Protein AF-A0A4Y9UHS7-F1 (afdb_monomer)

Mean predicted aligned error: 9.91 Å

pLDDT: mean 78.03, std 20.26, range [24.05, 96.25]

Secondary structure (DSSP, 8-state):
----------------EEE-SSS--B---EES-SB--HHHHHHTTT----SS----SSTTS---HHHHHHHT---B-HHHHHHHHHHHTTT--TT---B---EEEEEE--EETTEEHHHHHHHHHHHTT-TT--GGGEEEEPSS--S-HHHHHHHHHHHHHHTTEEE-S-EESSHHHHTT--SSS-EEPP--S----

Structure (mmCIF, N/CA/C/O backbone):
data_AF-A0A4Y9UHS7-F1
#
_entry.id   AF-A0A4Y9UHS7-F1
#
loop_
_atom_site.group_PDB
_atom_site.id
_atom_site.type_symbol
_atom_site.label_atom_id
_atom_site.label_alt_id
_atom_site.label_comp_id
_atom_site.label_asym_id
_atom_site.label_entity_id
_atom_site.label_seq_id
_atom_site.pdbx_PDB_ins_code
_atom_site.Cartn_x
_atom_site.Cartn_y
_atom_site.Cartn_z
_atom_site.occupancy
_atom_site.B_iso_or_equiv
_atom_site.auth_seq_id
_atom_site.auth_comp_id
_atom_site.auth_asym_id
_atom_site.auth_atom_id
_atom_site.pdbx_PDB_model_num
ATOM 1 N N . MET A 1 1 ? -36.816 -7.939 32.664 1.00 41.47 1 MET A N 1
ATOM 2 C CA . MET A 1 1 ? -37.184 -8.342 31.284 1.00 41.47 1 MET A CA 1
ATOM 3 C C . MET A 1 1 ? -37.402 -7.108 30.414 1.00 41.47 1 MET A C 1
ATOM 5 O O . MET A 1 1 ? -38.194 -6.270 30.821 1.00 41.47 1 MET A O 1
ATOM 9 N N . LYS A 1 2 ? -36.761 -7.022 29.239 1.00 29.55 2 LYS A N 1
ATOM 10 C CA . LYS A 1 2 ? -37.321 -6.544 27.947 1.00 29.55 2 LYS A CA 1
ATOM 11 C C . LYS A 1 2 ? -36.186 -6.458 26.920 1.00 29.55 2 LYS A C 1
ATOM 13 O O . LYS A 1 2 ? -35.157 -5.850 27.186 1.00 29.55 2 LYS A O 1
ATOM 18 N N . SER A 1 3 ? -36.361 -7.101 25.772 1.00 45.16 3 SER A N 1
ATOM 19 C CA . SER A 1 3 ? -35.390 -7.105 24.676 1.00 45.16 3 SER A CA 1
ATOM 20 C C . SER A 1 3 ? -35.542 -5.868 23.787 1.00 45.16 3 SER A C 1
ATOM 22 O O . SER A 1 3 ? -36.634 -5.316 23.657 1.00 45.16 3 SER A O 1
ATOM 24 N N . ARG A 1 4 ? -34.461 -5.479 23.102 1.00 28.34 4 ARG A N 1
ATOM 25 C CA . ARG A 1 4 ? -34.534 -4.740 21.834 1.00 28.34 4 ARG A CA 1
ATOM 26 C C . ARG A 1 4 ? -33.564 -5.389 20.847 1.00 28.34 4 ARG A C 1
ATOM 28 O O . ARG A 1 4 ? -32.383 -5.525 21.149 1.00 28.34 4 ARG A O 1
ATOM 35 N N . ARG A 1 5 ? -34.083 -5.842 19.703 1.00 34.47 5 ARG A N 1
ATOM 36 C CA . ARG A 1 5 ? -33.289 -6.292 18.547 1.00 34.47 5 ARG A CA 1
ATOM 37 C C . ARG A 1 5 ? -33.119 -5.109 17.592 1.00 34.47 5 ARG A C 1
ATOM 39 O O . ARG A 1 5 ? -34.037 -4.301 17.497 1.00 34.47 5 ARG A O 1
ATOM 46 N N . CYS A 1 6 ? -32.033 -5.085 16.822 1.00 24.88 6 CYS A N 1
ATOM 47 C CA . CYS A 1 6 ? -31.940 -4.298 15.589 1.00 24.88 6 CYS A CA 1
ATOM 48 C C . CYS A 1 6 ? -31.486 -5.205 14.438 1.00 24.88 6 CYS A C 1
ATOM 50 O O . CYS A 1 6 ? -30.588 -6.033 14.602 1.00 24.88 6 CYS A O 1
ATOM 52 N N . SER A 1 7 ? -32.140 -5.087 13.286 1.00 25.22 7 SER A N 1
ATOM 53 C CA . SER A 1 7 ? -31.902 -5.828 12.035 1.00 25.22 7 SER A CA 1
ATOM 54 C C . SER A 1 7 ? -32.609 -5.062 10.892 1.00 25.22 7 SER A C 1
ATOM 56 O O . SER A 1 7 ? -33.449 -4.219 11.193 1.00 25.22 7 SER A O 1
ATOM 58 N N . PRO A 1 8 ? -32.310 -5.317 9.607 1.00 42.69 8 PRO A N 1
ATOM 59 C CA . PRO A 1 8 ? -30.991 -5.054 9.044 1.00 42.69 8 PRO A CA 1
ATOM 60 C C . PRO A 1 8 ? -31.059 -4.234 7.737 1.00 42.69 8 PRO A C 1
ATOM 62 O O . PRO A 1 8 ? -31.773 -4.583 6.805 1.00 42.69 8 PRO A O 1
ATOM 65 N N . THR A 1 9 ? -30.201 -3.224 7.619 1.00 24.05 9 THR A N 1
ATOM 66 C CA . THR A 1 9 ? -29.814 -2.585 6.347 1.00 24.05 9 THR A CA 1
ATOM 67 C C . THR A 1 9 ? -28.288 -2.549 6.345 1.00 24.05 9 THR A C 1
ATOM 69 O O . THR A 1 9 ? -27.710 -1.928 7.238 1.00 24.05 9 THR A O 1
ATOM 72 N N . ARG A 1 10 ? -27.629 -3.327 5.475 1.00 34.16 10 ARG A N 1
ATOM 73 C CA . ARG A 1 10 ? -26.211 -3.703 5.641 1.00 34.16 10 ARG A CA 1
ATOM 74 C C . ARG A 1 10 ? -25.410 -3.637 4.341 1.00 34.16 10 ARG A C 1
ATOM 76 O O . ARG A 1 10 ? -25.858 -4.143 3.317 1.00 34.16 10 ARG A O 1
ATOM 83 N N . SER A 1 11 ? -24.206 -3.092 4.458 1.00 42.75 11 SER A N 1
ATOM 84 C CA . SER A 1 11 ? -23.204 -2.840 3.417 1.00 42.75 11 SER A CA 1
ATOM 85 C C . SER A 1 11 ? -21.796 -2.809 4.062 1.00 42.75 11 SER A C 1
ATOM 87 O O . SER A 1 11 ? -21.695 -2.950 5.281 1.00 42.75 11 SER A O 1
ATOM 89 N N . ASP A 1 12 ? -20.749 -2.565 3.259 1.00 45.56 12 ASP A N 1
ATOM 90 C CA . ASP A 1 12 ? -19.496 -1.865 3.646 1.00 45.56 12 ASP A CA 1
ATOM 91 C C . ASP A 1 12 ? -18.356 -2.584 4.415 1.00 45.56 12 ASP A C 1
ATOM 93 O O . ASP A 1 12 ? -18.486 -3.724 4.853 1.00 45.56 12 ASP A O 1
ATOM 97 N N . GLY A 1 13 ? -17.224 -1.855 4.564 1.00 31.47 13 GLY A N 1
ATOM 98 C CA . GLY A 1 13 ? -16.257 -1.845 5.690 1.00 31.47 13 GLY A CA 1
ATOM 99 C C . GLY A 1 13 ? -14.748 -1.972 5.350 1.00 31.47 13 GLY A C 1
ATOM 100 O O . GLY A 1 13 ? -14.345 -2.945 4.733 1.00 31.47 13 GLY A O 1
ATOM 101 N N . TRP A 1 14 ? -13.884 -1.045 5.811 1.00 33.03 14 TRP A N 1
ATOM 102 C CA . TRP A 1 14 ? -12.417 -0.959 5.535 1.00 33.03 14 TRP A CA 1
ATOM 103 C C . TRP A 1 14 ? -11.574 -1.764 6.595 1.00 33.03 14 TRP A C 1
ATOM 105 O O . TRP A 1 14 ? -12.135 -2.075 7.628 1.00 33.03 14 TRP A O 1
ATOM 115 N N . LEU A 1 15 ? -10.281 -2.153 6.460 1.00 32.75 15 LEU A N 1
ATOM 116 C CA . LEU A 1 15 ? -9.548 -2.870 7.569 1.00 32.75 15 LEU A CA 1
ATOM 117 C C . LEU A 1 15 ? -9.518 -1.985 8.828 1.00 32.75 15 LEU A C 1
ATOM 119 O O . LEU A 1 15 ? -9.385 -0.797 8.623 1.00 32.75 15 LEU A O 1
ATOM 123 N N . PHE A 1 16 ? -9.541 -2.467 10.092 1.00 37.06 16 PHE A N 1
ATOM 124 C CA . PHE A 1 16 ? -9.145 -1.629 11.263 1.00 37.06 16 PHE A CA 1
ATOM 125 C C . PHE A 1 16 ? -8.585 -2.332 12.529 1.00 37.06 16 PHE A C 1
ATOM 127 O O . PHE A 1 16 ? -9.336 -2.578 13.459 1.00 37.06 16 PHE A O 1
ATOM 134 N N . ALA A 1 17 ? -7.271 -2.520 12.703 1.00 34.09 17 ALA A N 1
ATOM 135 C CA . ALA A 1 17 ? -6.617 -3.366 13.737 1.00 34.09 17 ALA A CA 1
ATOM 136 C C . ALA A 1 17 ? -6.341 -2.7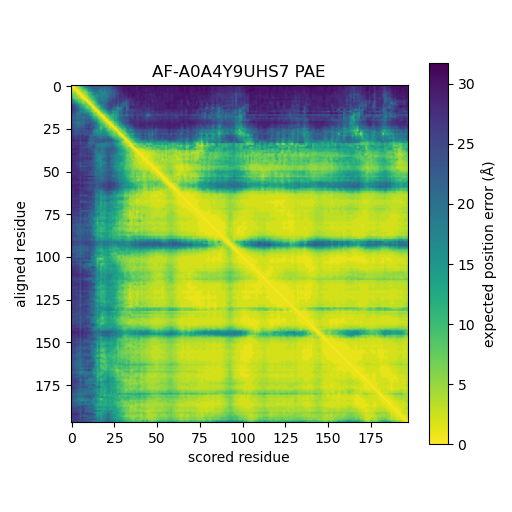84 15.178 1.00 34.09 17 ALA A C 1
ATOM 138 O O . ALA A 1 17 ? -5.360 -2.073 15.371 1.00 34.09 17 ALA A O 1
ATOM 139 N N . ARG A 1 18 ? -7.139 -3.100 16.226 1.00 41.66 18 ARG A N 1
ATOM 140 C CA . ARG A 1 18 ? -7.179 -2.450 17.582 1.00 41.66 18 ARG A CA 1
ATOM 141 C C . ARG A 1 18 ? -6.504 -3.200 18.755 1.00 41.66 18 ARG A C 1
ATOM 143 O O . ARG A 1 18 ? -6.998 -4.261 19.134 1.00 41.66 18 ARG A O 1
ATOM 150 N N . ARG A 1 19 ? -5.478 -2.654 19.433 1.00 36.38 19 ARG A N 1
ATOM 151 C CA . ARG A 1 19 ? -4.777 -3.368 20.537 1.00 36.38 19 ARG A CA 1
ATOM 152 C C . ARG A 1 19 ? -5.685 -3.638 21.758 1.00 36.38 19 ARG A C 1
ATOM 154 O O . ARG A 1 19 ? -6.305 -2.715 22.291 1.00 36.38 19 ARG A O 1
ATOM 161 N N . ARG A 1 20 ? -5.728 -4.888 22.245 1.00 36.56 20 ARG A N 1
ATOM 162 C CA . ARG A 1 20 ? -6.497 -5.322 23.435 1.00 36.56 20 ARG A CA 1
ATOM 163 C C . ARG A 1 20 ? -5.984 -4.723 24.759 1.00 36.56 20 ARG A C 1
ATOM 165 O O . ARG A 1 20 ? -5.239 -5.362 25.493 1.00 36.56 20 ARG A O 1
ATOM 172 N N . CYS A 1 21 ? -6.517 -3.562 25.130 1.00 33.31 21 CYS A N 1
ATOM 173 C CA . CYS A 1 21 ? -6.602 -3.092 26.519 1.00 33.31 21 CYS A CA 1
ATOM 174 C C . CYS A 1 21 ? -8.042 -2.660 26.851 1.00 33.31 21 CYS A C 1
ATOM 176 O O . CYS A 1 21 ? -8.819 -2.301 25.960 1.00 33.31 21 CYS A O 1
ATOM 178 N N . ARG A 1 22 ? -8.417 -2.664 28.141 1.00 35.12 22 ARG A N 1
ATOM 179 C CA . ARG A 1 22 ? -9.685 -2.061 28.594 1.00 35.12 22 ARG A CA 1
ATOM 180 C C . ARG A 1 22 ? -9.660 -0.562 28.256 1.00 35.12 22 ARG A C 1
ATOM 182 O O . ARG A 1 22 ? -8.862 0.161 28.836 1.00 35.12 22 ARG A O 1
ATOM 189 N N . GLY A 1 23 ? -10.530 -0.102 27.348 1.00 36.09 23 GLY A N 1
ATOM 190 C CA . GLY A 1 23 ? -10.687 1.335 27.052 1.00 36.09 23 GLY A CA 1
ATOM 191 C C . GLY A 1 23 ? -10.347 1.824 25.633 1.00 36.09 23 GLY A C 1
ATOM 192 O O . GLY A 1 23 ? -9.780 2.898 25.508 1.00 36.09 23 GLY A O 1
ATOM 193 N N . ARG A 1 24 ? -10.742 1.085 24.581 1.00 43.78 24 ARG A N 1
ATOM 194 C CA . ARG A 1 24 ? -11.000 1.567 23.194 1.00 43.78 24 ARG A CA 1
ATOM 195 C C . ARG A 1 24 ? -9.961 2.510 22.528 1.00 43.78 24 ARG A C 1
ATOM 197 O O . ARG A 1 24 ? -9.975 3.713 22.763 1.00 43.78 24 ARG A O 1
ATOM 204 N N . ARG A 1 25 ? -9.266 2.027 21.489 1.00 38.53 25 ARG A N 1
ATOM 205 C CA . ARG A 1 25 ? -8.821 2.855 20.337 1.00 38.53 25 ARG A CA 1
ATOM 206 C C . ARG A 1 25 ? -9.089 2.132 19.017 1.00 38.53 25 ARG A C 1
ATOM 208 O O . ARG A 1 25 ? -9.242 0.915 19.028 1.00 38.53 25 ARG A O 1
ATOM 215 N N . SER A 1 26 ? -9.224 2.885 17.925 1.00 38.94 26 SER A N 1
ATOM 216 C CA . SER A 1 26 ? -9.436 2.383 16.554 1.00 38.94 26 SER A CA 1
ATOM 217 C C . SER A 1 26 ? -8.107 2.351 15.770 1.00 38.94 26 SER A C 1
ATOM 219 O O . SER A 1 26 ? -7.051 2.475 16.384 1.00 38.94 26 SER A O 1
ATOM 221 N N . SER A 1 27 ? -8.146 2.064 14.458 1.00 38.56 27 SER A N 1
ATOM 222 C CA . SER A 1 27 ? -7.021 1.459 13.708 1.00 38.56 27 SER A CA 1
ATOM 223 C C . SER A 1 27 ? -7.142 1.154 12.168 1.00 38.56 27 SER A C 1
ATOM 225 O O . SER A 1 27 ? -6.694 0.105 11.729 1.00 38.56 27 SER A O 1
ATOM 227 N N . TRP A 1 28 ? -7.768 1.978 11.316 1.00 40.69 28 TRP A N 1
ATOM 228 C CA . TRP A 1 28 ? -8.394 1.597 10.024 1.00 40.69 28 TRP A CA 1
ATOM 229 C C . TRP A 1 28 ? -7.275 1.463 8.908 1.00 40.69 28 TRP A C 1
ATOM 231 O O . TRP A 1 28 ? -6.742 2.465 8.445 1.00 40.69 28 TRP A O 1
ATOM 241 N N . THR A 1 29 ? -6.866 0.217 8.547 1.00 39.09 29 THR A N 1
ATOM 242 C CA . THR A 1 29 ? -5.681 -0.243 7.743 1.00 39.09 29 THR A CA 1
ATOM 243 C C . THR A 1 29 ? -5.954 -0.406 6.228 1.00 39.09 29 THR A C 1
ATOM 245 O O . THR A 1 29 ? -7.106 -0.349 5.820 1.00 39.09 29 THR A O 1
ATOM 248 N N . SER A 1 30 ? -4.935 -0.599 5.368 1.00 35.91 30 SER A N 1
ATOM 249 C CA . SER A 1 30 ? -5.102 -0.588 3.901 1.00 35.91 30 SER A CA 1
ATOM 250 C C . SER A 1 30 ? -4.182 -1.535 3.105 1.00 35.91 30 SER A C 1
ATOM 252 O O . SER A 1 30 ? -2.993 -1.682 3.407 1.00 35.91 30 SER A O 1
ATOM 254 N N . THR A 1 31 ? -4.715 -2.109 2.015 1.00 39.03 31 THR A N 1
ATOM 255 C CA . THR A 1 31 ? -3.974 -2.951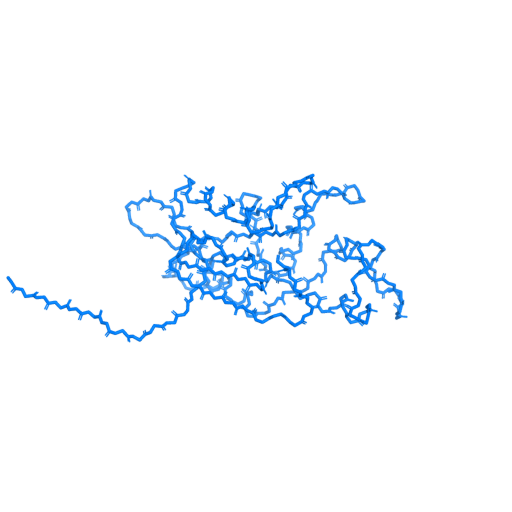 1.059 1.00 39.03 31 THR A CA 1
ATOM 256 C C . THR A 1 31 ? -3.884 -2.273 -0.314 1.00 39.03 31 THR A C 1
ATOM 258 O O . THR A 1 31 ? -4.897 -1.902 -0.898 1.00 39.03 31 THR A O 1
ATOM 261 N N . LYS A 1 32 ? -2.653 -2.097 -0.821 1.00 49.44 32 LYS A N 1
ATOM 262 C CA . LYS A 1 32 ? -2.289 -1.654 -2.194 1.00 49.44 32 LYS A CA 1
ATOM 263 C C . LYS A 1 32 ? -2.964 -0.382 -2.790 1.00 49.44 32 LYS A C 1
ATOM 265 O O . LYS A 1 32 ? -2.810 -0.124 -3.977 1.00 49.44 32 LYS A O 1
ATOM 270 N N . LEU A 1 33 ? -3.602 0.480 -1.990 1.00 52.16 33 LEU A N 1
ATOM 271 C CA . LEU A 1 33 ? -4.402 1.633 -2.471 1.00 52.16 33 LEU A CA 1
ATOM 272 C C . LEU A 1 33 ? -3.824 3.038 -2.228 1.00 52.16 33 LEU A C 1
ATOM 274 O O . LEU A 1 33 ? -4.532 4.043 -2.298 1.00 52.16 33 LEU A O 1
ATOM 278 N N . HIS A 1 34 ? -2.530 3.121 -1.940 1.00 52.34 34 HIS A N 1
ATOM 279 C CA . HIS A 1 34 ? -1.894 4.370 -1.511 1.00 52.34 34 HIS A CA 1
ATOM 280 C C . HIS A 1 34 ? -1.512 5.290 -2.667 1.00 52.34 34 HIS A C 1
ATOM 282 O O . HIS A 1 34 ? -1.574 6.510 -2.514 1.00 52.34 34 HIS A O 1
ATOM 288 N N . PHE A 1 35 ? -1.142 4.707 -3.811 1.00 51.03 35 PHE A N 1
ATOM 289 C CA . PHE A 1 35 ? -0.472 5.403 -4.907 1.00 51.03 35 PHE A CA 1
ATOM 290 C C . PHE A 1 35 ? -1.154 5.160 -6.250 1.00 51.03 35 PHE A C 1
ATOM 292 O O . PHE A 1 35 ? -1.549 4.038 -6.568 1.00 51.03 35 PHE A O 1
ATOM 299 N N . ARG A 1 36 ? -1.234 6.208 -7.069 1.00 55.94 36 ARG A N 1
ATOM 300 C CA . ARG A 1 36 ? -1.718 6.136 -8.446 1.00 55.94 36 ARG A CA 1
ATOM 301 C C . ARG A 1 36 ? -0.625 5.532 -9.334 1.00 55.94 36 ARG A C 1
ATOM 303 O O . ARG A 1 36 ? 0.401 6.162 -9.568 1.00 55.94 36 ARG A O 1
ATOM 310 N N . THR A 1 37 ? -0.865 4.338 -9.872 1.00 61.94 37 THR A N 1
ATOM 311 C CA . THR A 1 37 ? -0.005 3.694 -10.888 1.00 61.94 37 THR A CA 1
ATOM 312 C C . THR A 1 37 ? -0.146 4.309 -12.282 1.00 61.94 37 THR A C 1
ATOM 314 O O . THR A 1 37 ? 0.734 4.125 -13.114 1.00 61.94 37 THR A O 1
ATOM 317 N N . GLY A 1 38 ? -1.227 5.062 -12.520 1.00 62.75 38 GLY A N 1
ATOM 318 C CA . GLY A 1 38 ? -1.570 5.682 -13.804 1.00 62.75 38 GLY A CA 1
ATOM 319 C C . GLY A 1 38 ? -0.411 6.325 -14.581 1.00 62.75 38 GLY A C 1
ATOM 320 O O . GLY A 1 38 ? -0.306 6.021 -15.758 1.00 62.75 38 GLY A O 1
ATOM 321 N N . PRO A 1 39 ? 0.479 7.151 -13.987 1.00 72.31 39 PRO A N 1
ATOM 322 C CA . PRO A 1 39 ? 1.578 7.777 -14.733 1.00 72.31 39 PRO A CA 1
ATOM 323 C C . PRO A 1 39 ? 2.497 6.788 -15.465 1.00 72.31 39 PRO A C 1
ATOM 325 O O . PRO A 1 39 ? 2.903 7.077 -16.583 1.00 72.31 39 PRO A O 1
ATOM 328 N N . ALA A 1 40 ? 2.774 5.618 -14.877 1.00 68.38 40 ALA A N 1
ATOM 329 C CA . ALA A 1 40 ? 3.533 4.559 -15.542 1.00 68.38 40 ALA A CA 1
ATOM 330 C C . ALA A 1 40 ? 2.694 3.876 -16.636 1.00 68.38 40 ALA A C 1
ATOM 332 O O . ALA A 1 40 ? 3.119 3.799 -17.782 1.00 68.38 40 ALA A O 1
ATOM 333 N N . PHE A 1 41 ? 1.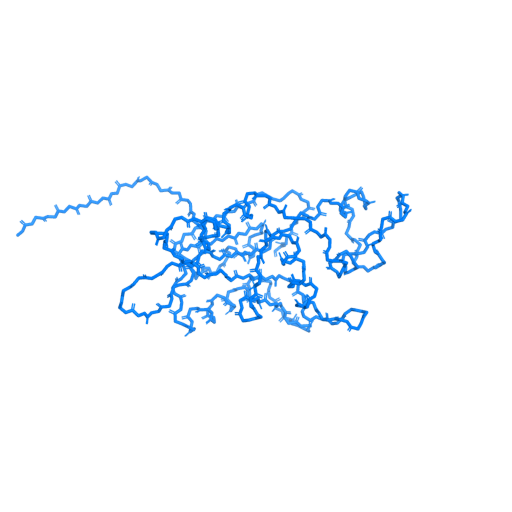452 3.485 -16.323 1.00 67.94 41 PHE A N 1
ATOM 334 C CA . PHE A 1 41 ? 0.557 2.861 -17.308 1.00 67.94 41 PHE A CA 1
ATOM 335 C C . PHE A 1 41 ? 0.239 3.762 -18.516 1.00 67.94 41 PHE A C 1
ATOM 337 O O . PHE A 1 41 ? 0.030 3.240 -19.601 1.00 67.94 41 PHE A O 1
ATOM 344 N N . PHE A 1 42 ? 0.215 5.091 -18.369 1.00 76.31 42 PHE A N 1
ATOM 345 C CA . PHE A 1 42 ? 0.045 6.012 -19.501 1.00 76.31 42 PHE A CA 1
ATOM 346 C C . PHE A 1 42 ? 1.330 6.211 -20.323 1.00 76.31 42 PHE A C 1
ATOM 348 O O . PHE A 1 42 ? 1.231 6.548 -21.498 1.00 76.31 42 PHE A O 1
ATOM 355 N N . GLN A 1 43 ? 2.514 6.011 -19.734 1.00 76.94 43 GLN A N 1
ATOM 356 C CA . GLN A 1 43 ? 3.794 6.026 -20.457 1.00 76.94 43 GLN A CA 1
ATOM 357 C C . GLN A 1 43 ? 3.982 4.736 -21.278 1.00 76.94 43 GLN A C 1
ATOM 359 O O . GLN A 1 43 ? 4.470 4.798 -22.402 1.00 76.94 43 GLN A O 1
ATOM 364 N N . ASP A 1 44 ? 3.548 3.594 -20.734 1.00 77.25 44 ASP A N 1
ATOM 365 C CA . ASP A 1 44 ? 3.727 2.251 -21.312 1.00 77.25 44 ASP A CA 1
ATOM 366 C C . ASP A 1 44 ? 2.55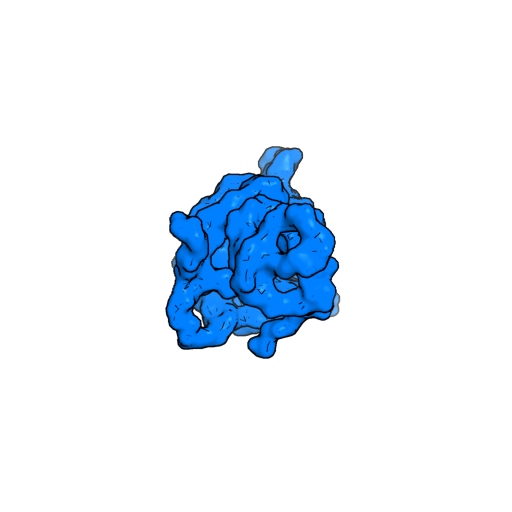4 1.775 -22.202 1.00 77.25 44 ASP A C 1
ATOM 368 O O . ASP A 1 44 ? 2.477 0.591 -22.526 1.00 77.25 44 ASP A O 1
ATOM 372 N N . ASP A 1 45 ? 1.602 2.652 -22.547 1.00 80.25 45 ASP A N 1
ATOM 373 C CA . ASP A 1 45 ? 0.325 2.319 -23.218 1.00 80.25 45 ASP A CA 1
ATOM 374 C C . ASP A 1 45 ? -0.365 1.066 -22.627 1.00 80.25 45 ASP A C 1
ATOM 376 O O . ASP A 1 45 ? -0.712 0.095 -23.299 1.00 80.25 45 ASP A O 1
ATOM 380 N N . TYR A 1 46 ? -0.517 1.086 -21.301 1.00 80.38 46 TYR A N 1
ATOM 381 C CA . TYR A 1 46 ? -1.080 0.036 -20.446 1.00 80.38 46 TYR A CA 1
ATOM 382 C C . TYR A 1 46 ? -0.319 -1.302 -20.417 1.00 80.38 46 TYR A C 1
ATOM 384 O O . TYR A 1 46 ? -0.774 -2.235 -19.746 1.00 80.38 46 TYR A O 1
ATOM 392 N N . ALA A 1 47 ? 0.849 -1.414 -21.055 1.00 80.06 47 ALA A N 1
ATOM 393 C CA . ALA A 1 47 ? 1.719 -2.573 -20.884 1.00 80.06 47 ALA A CA 1
ATOM 394 C C . ALA A 1 47 ? 2.231 -2.693 -19.432 1.00 80.06 47 ALA A C 1
ATOM 396 O O . ALA A 1 47 ? 2.244 -1.734 -18.659 1.00 80.06 47 ALA A O 1
ATOM 397 N N . TYR A 1 48 ? 2.668 -3.898 -19.049 1.00 81.69 48 TYR A N 1
ATOM 398 C CA . TYR A 1 48 ? 3.327 -4.140 -17.763 1.00 81.69 48 TYR A CA 1
ATOM 399 C C . TYR A 1 48 ? 4.794 -4.516 -17.980 1.00 81.69 48 TYR A C 1
ATOM 401 O O . TYR A 1 48 ? 5.127 -5.673 -18.249 1.00 81.69 48 TYR A O 1
ATOM 409 N N . ILE A 1 49 ? 5.675 -3.525 -17.858 1.00 84.19 49 ILE A N 1
ATOM 410 C CA . ILE A 1 49 ? 7.119 -3.684 -18.035 1.00 84.19 49 ILE A CA 1
ATOM 411 C C . ILE A 1 49 ? 7.751 -3.922 -16.660 1.00 84.19 49 ILE A C 1
ATOM 413 O O . ILE A 1 49 ? 7.795 -3.030 -15.823 1.00 84.19 49 ILE A O 1
ATOM 417 N N . LEU A 1 50 ? 8.243 -5.135 -16.392 1.00 80.56 50 LEU A N 1
ATOM 418 C CA . LEU A 1 50 ? 8.755 -5.496 -15.058 1.00 80.56 50 LEU A CA 1
ATOM 419 C C . LEU A 1 50 ? 10.052 -4.752 -14.679 1.00 80.56 50 LEU A C 1
ATOM 421 O O . LEU A 1 50 ? 10.272 -4.433 -13.510 1.00 80.56 50 LEU A O 1
ATOM 425 N N . SER A 1 51 ? 10.931 -4.512 -15.652 1.00 80.75 51 SER A N 1
ATOM 426 C CA . SER A 1 51 ? 12.299 -4.037 -15.427 1.00 80.75 51 SER A CA 1
ATOM 427 C C . SER A 1 51 ? 12.729 -3.019 -16.474 1.00 80.75 51 SER A C 1
ATOM 429 O O . S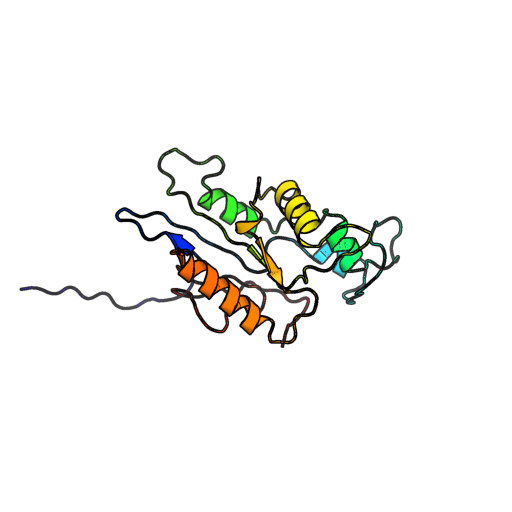ER A 1 51 ? 12.576 -3.257 -17.668 1.00 80.75 51 SER A O 1
ATOM 431 N N . GLY A 1 52 ? 13.329 -1.931 -16.005 1.00 82.81 52 GLY A N 1
ATOM 432 C CA . GLY A 1 52 ? 13.803 -0.801 -16.794 1.00 82.81 52 GLY A CA 1
ATOM 433 C C . GLY A 1 52 ? 14.053 0.385 -15.863 1.00 82.81 52 GLY A C 1
ATOM 434 O O . GLY A 1 52 ? 13.727 0.321 -14.673 1.00 82.81 52 GLY A O 1
ATOM 435 N N . THR A 1 53 ? 14.611 1.471 -16.391 1.00 83.44 53 THR A N 1
ATOM 436 C CA . THR A 1 53 ? 14.484 2.776 -15.736 1.00 83.44 53 THR A CA 1
ATOM 437 C C . THR A 1 53 ? 13.025 3.243 -15.801 1.00 83.44 53 THR A C 1
ATOM 439 O O . THR A 1 53 ? 12.191 2.660 -16.487 1.00 83.44 53 THR A O 1
ATOM 442 N N . CYS A 1 54 ? 12.696 4.294 -15.058 1.00 83.25 54 CYS A N 1
ATOM 443 C CA . CYS A 1 54 ? 11.526 5.114 -15.347 1.00 83.25 54 CYS A CA 1
ATOM 444 C C . CYS A 1 54 ? 11.818 6.519 -14.833 1.00 83.25 54 CYS A C 1
ATOM 446 O O . CYS A 1 54 ? 11.630 6.807 -13.652 1.00 83.25 54 CYS A O 1
ATOM 448 N N . ASP A 1 55 ? 12.355 7.381 -15.688 1.00 79.25 55 ASP A N 1
ATOM 449 C CA . ASP A 1 55 ? 12.760 8.748 -15.343 1.00 79.25 55 ASP A CA 1
ATOM 450 C C . ASP A 1 55 ? 11.798 9.814 -15.896 1.00 79.25 55 ASP A C 1
ATOM 452 O O . ASP A 1 55 ? 11.637 10.848 -15.243 1.00 79.25 55 ASP A O 1
ATOM 456 N N . PHE A 1 56 ? 11.076 9.493 -16.979 1.00 75.94 56 PHE A N 1
ATOM 457 C CA . PHE A 1 56 ? 10.262 10.383 -17.823 1.00 75.94 56 PHE A CA 1
ATOM 458 C C . PHE A 1 56 ? 11.095 11.396 -18.637 1.00 75.94 56 PHE A C 1
ATOM 460 O O . PHE A 1 56 ? 10.629 12.499 -18.919 1.00 75.94 56 PHE A O 1
ATOM 467 N N . GLN A 1 57 ? 12.325 11.040 -19.037 1.00 75.62 57 GLN A N 1
ATOM 468 C CA . GLN A 1 57 ? 13.170 11.903 -19.879 1.00 75.62 57 GLN A CA 1
ATOM 469 C C . GLN A 1 57 ? 12.651 12.060 -21.317 1.00 75.62 57 GLN A C 1
ATOM 471 O O . GLN A 1 57 ? 12.915 13.088 -21.946 1.00 75.62 57 GLN A O 1
ATOM 476 N N . ARG A 1 58 ? 11.918 11.073 -21.851 1.00 72.12 58 ARG A N 1
ATOM 477 C CA . ARG A 1 58 ? 11.299 11.129 -23.187 1.00 72.12 58 ARG A CA 1
ATOM 478 C C . ARG A 1 58 ? 9.911 10.498 -23.189 1.00 72.12 58 ARG A C 1
ATOM 480 O O . ARG A 1 58 ? 9.619 9.591 -22.413 1.00 72.12 58 ARG A O 1
ATOM 487 N N . VAL A 1 59 ? 9.066 10.954 -24.110 1.00 66.25 59 VAL A N 1
ATOM 488 C CA . VAL A 1 59 ? 7.779 10.314 -24.412 1.00 66.25 59 VAL A CA 1
ATOM 489 C C . VAL A 1 59 ? 8.055 9.027 -25.193 1.00 66.25 59 VAL A C 1
ATOM 491 O O . VAL A 1 59 ? 8.707 9.083 -26.233 1.00 66.25 59 VAL A O 1
ATOM 494 N N . GLY A 1 60 ? 7.574 7.887 -24.691 1.00 66.44 60 GLY A N 1
ATOM 495 C CA . GLY A 1 60 ? 7.759 6.569 -25.312 1.00 66.44 60 GLY A CA 1
ATOM 496 C C . GLY A 1 60 ? 8.976 5.764 -24.832 1.00 66.44 60 GLY A C 1
ATOM 497 O O . GLY A 1 60 ? 9.111 4.610 -25.230 1.00 66.44 60 GLY A O 1
ATOM 498 N N . ASP A 1 61 ? 9.833 6.313 -23.959 1.00 78.62 61 ASP A N 1
ATOM 499 C CA . ASP A 1 61 ? 10.828 5.499 -23.239 1.00 78.62 61 ASP A CA 1
ATOM 500 C C . ASP A 1 61 ? 10.099 4.639 -22.169 1.00 78.62 61 ASP A C 1
ATOM 502 O O . ASP A 1 61 ? 9.283 5.187 -21.420 1.00 78.62 61 ASP A O 1
ATOM 506 N N . PRO A 1 62 ? 10.357 3.319 -22.070 1.00 79.44 62 PRO A N 1
ATOM 507 C CA . PRO A 1 62 ? 9.582 2.400 -21.226 1.00 79.44 62 PRO A CA 1
ATOM 508 C C . PRO A 1 62 ? 9.801 2.614 -19.718 1.00 79.44 62 PRO A C 1
ATOM 510 O O . PRO A 1 62 ? 10.936 2.755 -19.260 1.00 79.44 62 PRO A O 1
ATOM 513 N N . CYS A 1 63 ? 8.724 2.566 -18.932 1.00 83.88 63 CYS A N 1
ATOM 514 C CA . CYS A 1 63 ? 8.691 2.828 -17.493 1.00 83.88 63 CYS A CA 1
ATOM 515 C C . CYS A 1 63 ? 8.670 1.533 -16.659 1.00 83.88 63 CYS A C 1
ATOM 517 O O . CYS A 1 63 ? 7.646 1.124 -16.112 1.00 83.88 63 CYS A O 1
ATOM 519 N N . GLY A 1 64 ? 9.832 0.899 -16.483 1.00 88.75 64 GLY A N 1
ATOM 520 C CA . GLY A 1 64 ? 9.935 -0.344 -15.710 1.00 88.75 64 GLY A CA 1
ATOM 521 C C . GLY A 1 64 ? 9.365 -0.223 -14.286 1.00 88.75 64 GLY A C 1
ATOM 522 O O . GLY A 1 64 ? 9.811 0.624 -13.513 1.00 88.75 64 GLY A O 1
ATOM 523 N N . ASP A 1 65 ? 8.430 -1.102 -13.909 1.00 88.19 65 ASP A N 1
ATOM 524 C CA . ASP A 1 65 ? 7.684 -1.085 -12.638 1.00 88.19 65 ASP A CA 1
ATOM 525 C C . ASP A 1 65 ? 8.609 -1.012 -11.413 1.00 88.19 65 ASP A C 1
ATOM 527 O O . ASP A 1 65 ? 8.380 -0.216 -10.503 1.00 88.19 65 ASP A O 1
ATOM 531 N N . LEU A 1 66 ? 9.713 -1.768 -11.402 1.00 89.25 66 LEU A N 1
ATOM 532 C CA . LEU A 1 66 ? 10.709 -1.675 -10.326 1.00 89.25 66 LEU A CA 1
ATOM 533 C C . LEU A 1 66 ? 11.386 -0.291 -10.256 1.00 89.25 66 LEU A C 1
ATOM 535 O O . LEU A 1 66 ? 11.527 0.254 -9.161 1.00 89.25 66 LEU A O 1
ATOM 539 N N . GLY A 1 67 ? 11.737 0.308 -11.398 1.00 90.19 67 GLY A N 1
ATOM 540 C CA . GLY A 1 67 ? 12.313 1.654 -11.473 1.00 90.19 67 GLY A CA 1
ATOM 541 C C . GLY A 1 67 ? 11.312 2.746 -11.080 1.00 90.19 67 GLY A C 1
ATOM 542 O O . GLY A 1 67 ? 11.645 3.651 -10.312 1.00 90.19 67 GLY A O 1
ATOM 543 N N . TRP A 1 68 ? 10.055 2.629 -11.517 1.00 90.06 68 TRP A N 1
ATOM 544 C CA . TRP A 1 68 ? 8.957 3.509 -11.105 1.00 90.06 68 TRP A CA 1
ATOM 545 C C . TRP A 1 68 ? 8.742 3.467 -9.591 1.00 90.06 68 TRP A C 1
ATOM 547 O O . TRP A 1 68 ? 8.739 4.518 -8.941 1.00 90.06 68 TRP A O 1
ATOM 557 N N . GLN A 1 69 ? 8.633 2.262 -9.017 1.00 91.56 69 GLN A N 1
ATOM 558 C CA . GLN A 1 69 ? 8.470 2.066 -7.577 1.00 91.56 69 GLN A CA 1
ATOM 559 C C . GLN A 1 69 ? 9.658 2.615 -6.781 1.00 91.56 69 GLN A C 1
ATOM 561 O O . GLN A 1 69 ? 9.431 3.301 -5.782 1.00 91.56 69 GLN A O 1
ATOM 566 N N . GLN A 1 70 ? 10.893 2.358 -7.227 1.00 92.62 70 GLN A N 1
ATOM 567 C CA . GLN A 1 70 ? 12.102 2.865 -6.578 1.00 92.62 70 GLN A CA 1
ATOM 568 C C . GLN A 1 70 ? 12.202 4.395 -6.635 1.00 92.62 70 GLN A C 1
ATOM 570 O O . GLN A 1 70 ? 12.622 5.020 -5.656 1.00 92.62 70 GLN A O 1
ATOM 575 N N . SER A 1 71 ? 11.760 5.013 -7.739 1.00 92.12 71 SER A N 1
ATOM 576 C CA . SER A 1 71 ? 11.859 6.466 -7.937 1.00 92.12 71 SER A CA 1
ATOM 577 C C . SER A 1 71 ? 11.147 7.292 -6.860 1.00 92.12 71 SER A C 1
ATOM 579 O O . SER A 1 71 ? 11.496 8.450 -6.660 1.00 92.12 71 SER A O 1
ATOM 581 N N . GLY A 1 72 ? 10.178 6.717 -6.136 1.00 91.44 72 GLY A N 1
ATOM 582 C CA . GLY A 1 72 ? 9.549 7.387 -4.996 1.00 91.44 72 GLY A CA 1
ATOM 583 C C . GLY A 1 72 ? 8.665 8.585 -5.371 1.00 91.44 72 GLY A C 1
ATOM 584 O O . GLY A 1 72 ? 8.489 9.482 -4.551 1.00 91.44 72 GLY A O 1
ATOM 585 N N . ARG A 1 73 ? 8.127 8.608 -6.601 1.00 91.06 73 ARG A N 1
ATOM 586 C CA . ARG A 1 73 ? 7.307 9.703 -7.162 1.00 91.06 73 ARG A CA 1
ATOM 587 C C . ARG A 1 73 ? 5.833 9.342 -7.401 1.00 91.06 73 ARG A C 1
ATOM 589 O O . ARG A 1 73 ? 5.113 10.121 -8.020 1.00 91.06 73 ARG A O 1
ATOM 596 N N . ALA A 1 74 ? 5.363 8.172 -6.965 1.00 89.88 74 ALA A N 1
ATOM 597 C CA . ALA A 1 74 ? 4.003 7.715 -7.252 1.00 89.88 74 ALA A CA 1
ATOM 598 C C . ALA A 1 74 ? 2.982 8.458 -6.360 1.00 89.88 74 ALA A C 1
ATOM 600 O O . ALA A 1 74 ? 2.970 8.228 -5.147 1.00 89.88 74 ALA A O 1
ATOM 601 N N . PRO A 1 75 ? 2.133 9.350 -6.912 1.00 89.69 75 PRO A N 1
ATOM 602 C CA . PRO A 1 75 ? 1.363 10.299 -6.111 1.00 89.69 75 PRO A CA 1
ATOM 603 C C . PRO A 1 75 ? 0.193 9.623 -5.395 1.00 89.69 75 PRO A C 1
ATOM 605 O O . PRO A 1 75 ? -0.302 8.580 -5.831 1.00 89.69 75 PRO A O 1
ATOM 608 N N . ALA A 1 76 ? -0.282 10.237 -4.311 1.00 90.50 76 ALA A N 1
ATOM 609 C CA . ALA A 1 76 ? -1.377 9.695 -3.519 1.00 90.50 76 ALA A CA 1
ATOM 610 C C . ALA A 1 76 ? -2.668 9.486 -4.333 1.00 90.50 76 ALA A C 1
ATOM 612 O O . ALA A 1 76 ? -3.034 10.287 -5.199 1.00 90.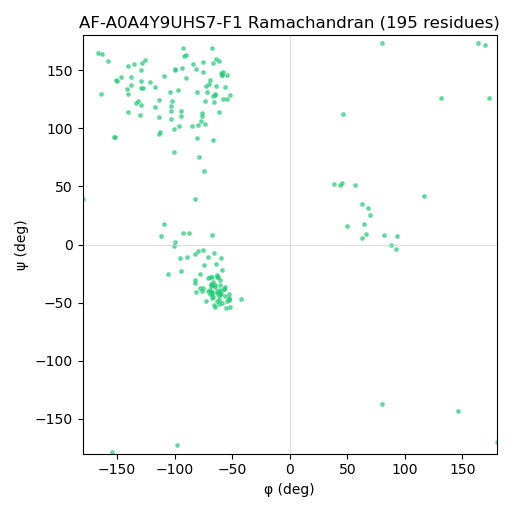50 76 ALA A O 1
ATOM 613 N N . ILE A 1 77 ? -3.420 8.440 -3.989 1.00 87.88 77 ILE A N 1
ATOM 614 C CA . ILE A 1 77 ? -4.855 8.395 -4.283 1.00 87.88 77 ILE A CA 1
ATOM 615 C C . ILE A 1 77 ? -5.541 9.298 -3.249 1.00 87.88 77 ILE A C 1
ATOM 617 O O . ILE A 1 77 ? -5.619 8.951 -2.074 1.00 87.88 77 ILE A O 1
ATOM 621 N N . GLU A 1 78 ? -5.988 10.481 -3.678 1.00 91.50 78 GLU A N 1
ATOM 622 C CA . GLU A 1 78 ? -6.471 11.552 -2.791 1.00 91.50 78 GLU A CA 1
ATOM 623 C C . GLU A 1 78 ? -7.568 11.098 -1.800 1.00 91.50 78 GLU A C 1
ATOM 625 O O . GLU A 1 78 ? -7.398 11.363 -0.608 1.00 91.50 78 GLU A O 1
ATOM 630 N N . PRO A 1 79 ? -8.622 10.343 -2.191 1.00 90.38 79 PRO A N 1
ATOM 631 C CA . PRO A 1 79 ? -9.574 9.789 -1.224 1.00 90.38 79 PRO A CA 1
ATOM 632 C C . PRO A 1 79 ? -8.928 8.904 -0.146 1.00 90.38 79 PRO A C 1
ATOM 634 O O . PRO A 1 79 ? -9.316 8.991 1.018 1.00 90.38 79 PRO A O 1
ATOM 637 N N . THR A 1 80 ? -7.917 8.098 -0.498 1.00 89.50 80 THR A N 1
ATOM 638 C CA . THR A 1 80 ? -7.171 7.256 0.455 1.00 89.50 80 THR A CA 1
ATOM 639 C C . THR A 1 80 ? -6.346 8.102 1.426 1.00 89.50 80 THR A C 1
ATOM 641 O O . THR A 1 80 ? -6.321 7.812 2.621 1.00 89.50 80 THR A O 1
ATOM 644 N N . LEU A 1 81 ? -5.704 9.172 0.946 1.00 91.44 81 LEU A N 1
ATOM 645 C CA . LEU A 1 81 ? -4.928 10.086 1.790 1.00 91.44 81 LEU A CA 1
ATOM 646 C C . LEU A 1 81 ? -5.829 10.916 2.716 1.00 91.44 81 LEU A C 1
ATOM 648 O O . LEU A 1 81 ? -5.533 11.063 3.902 1.00 91.44 81 LEU A O 1
ATOM 652 N N . LYS A 1 82 ? -6.957 11.420 2.203 1.00 90.69 82 LYS A N 1
ATOM 653 C CA . LYS A 1 82 ? -7.965 12.128 3.004 1.00 90.69 82 LYS A CA 1
ATOM 654 C C . LYS A 1 82 ? -8.518 11.225 4.104 1.00 90.69 82 LYS A C 1
ATOM 656 O O . LYS A 1 82 ? -8.623 11.660 5.249 1.00 90.69 82 LYS A O 1
ATOM 661 N N . LEU A 1 83 ? -8.795 9.961 3.775 1.00 88.88 83 LEU A N 1
ATOM 662 C CA . LEU A 1 83 ? -9.187 8.954 4.752 1.00 88.88 83 LEU A CA 1
ATOM 663 C C . LEU A 1 83 ? -8.084 8.724 5.797 1.00 88.88 83 LEU A C 1
ATOM 665 O O . LEU A 1 83 ? -8.364 8.830 6.988 1.00 88.88 83 LEU A O 1
ATOM 669 N N . TYR A 1 84 ? -6.838 8.477 5.372 1.00 91.06 84 TYR A N 1
ATOM 670 C CA . TYR A 1 84 ? -5.685 8.286 6.264 1.00 91.06 84 TYR A CA 1
ATOM 671 C C . TYR A 1 84 ? -5.526 9.436 7.267 1.00 91.06 84 TYR A C 1
ATOM 673 O O . TYR A 1 84 ? -5.371 9.195 8.464 1.00 91.06 84 TYR A O 1
ATOM 681 N N . ASN A 1 85 ? -5.614 10.682 6.799 1.00 90.62 85 ASN A N 1
ATOM 682 C CA . ASN A 1 85 ? -5.453 11.860 7.646 1.00 90.62 85 ASN A CA 1
ATOM 683 C C . ASN A 1 85 ? -6.596 12.024 8.653 1.00 90.62 85 ASN A C 1
ATOM 685 O O . ASN A 1 85 ? -6.319 12.196 9.842 1.00 90.62 85 ASN A O 1
ATOM 689 N N . ALA A 1 86 ? -7.851 11.869 8.217 1.00 87.69 86 ALA A N 1
ATOM 690 C CA . ALA A 1 86 ? -9.012 11.916 9.107 1.00 87.69 86 ALA A CA 1
ATOM 691 C C . ALA A 1 86 ? -8.913 10.875 10.236 1.00 87.69 86 ALA A C 1
ATOM 693 O O . ALA A 1 86 ? -9.243 11.161 11.385 1.00 87.69 86 ALA A O 1
ATOM 694 N N . VAL A 1 87 ? -8.400 9.672 9.943 1.00 87.44 87 VAL A N 1
ATOM 695 C CA . VAL A 1 87 ? -8.278 8.615 10.956 1.00 87.44 87 VAL A CA 1
ATOM 696 C C . VAL A 1 87 ? -7.030 8.780 11.838 1.00 87.44 87 VAL A C 1
ATOM 698 O O . VAL A 1 87 ? -7.116 8.651 13.061 1.00 87.44 87 VAL A O 1
ATOM 701 N N . ARG A 1 88 ? -5.865 9.154 11.284 1.00 88.56 88 ARG A N 1
ATOM 702 C CA . ARG A 1 88 ? -4.660 9.469 12.087 1.00 88.56 88 ARG A CA 1
ATOM 703 C C . ARG A 1 88 ? -4.818 10.719 12.960 1.00 88.56 88 ARG A C 1
ATOM 705 O O . ARG A 1 88 ? -3.949 10.944 13.811 1.00 88.56 88 ARG A O 1
ATOM 712 N N . CYS A 1 89 ? -5.919 11.457 12.796 1.00 88.31 89 CYS A N 1
ATOM 713 C CA . CYS A 1 89 ? -6.199 12.756 13.400 1.00 88.31 89 CYS A CA 1
ATOM 714 C C . CYS A 1 89 ? -5.195 13.834 12.953 1.00 88.31 89 CYS A C 1
ATOM 716 O O . CYS A 1 89 ? -4.794 14.695 13.736 1.00 88.31 89 CYS A O 1
ATOM 718 N N . THR A 1 90 ? -4.735 13.760 11.701 1.00 86.56 90 THR A N 1
ATOM 719 C CA . THR A 1 90 ? -3.758 14.693 11.125 1.00 86.56 90 THR A CA 1
ATOM 720 C C . THR A 1 90 ? -4.433 16.038 10.854 1.00 86.56 90 THR A C 1
ATOM 722 O O . THR A 1 90 ? -5.171 16.170 9.883 1.00 86.56 90 THR A O 1
ATOM 725 N N . GLY A 1 91 ? -4.179 17.032 11.710 1.00 79.00 91 GLY A N 1
ATOM 726 C CA . GLY A 1 91 ? -4.815 18.356 11.632 1.00 79.00 91 GLY A CA 1
ATOM 727 C C . GLY A 1 91 ? -6.215 18.434 12.258 1.00 79.00 91 GLY A C 1
ATOM 728 O O . GLY A 1 91 ? -6.878 19.456 12.123 1.00 79.00 91 GLY A O 1
ATOM 729 N N . GLU A 1 92 ? -6.655 17.377 12.945 1.00 74.50 92 GLU A N 1
ATOM 730 C CA . GLU A 1 92 ? -7.989 17.276 13.552 1.00 74.50 92 GLU A CA 1
ATOM 731 C C . GLU A 1 92 ? -8.032 17.754 15.012 1.00 74.50 92 GLU A C 1
ATOM 733 O O . GLU A 1 92 ? -7.015 17.839 15.705 1.00 74.50 92 GLU A O 1
ATOM 738 N N . ALA A 1 93 ? -9.242 18.032 15.504 1.00 64.25 93 ALA A N 1
ATOM 739 C CA . ALA A 1 93 ? -9.469 18.499 16.871 1.00 64.25 93 ALA A CA 1
ATOM 740 C C . ALA A 1 93 ? -9.127 17.434 17.952 1.00 64.25 93 ALA A C 1
ATOM 742 O O . ALA A 1 93 ? -9.212 16.229 17.688 1.00 64.25 93 ALA A O 1
ATOM 743 N N . PRO A 1 94 ? -8.826 17.837 19.212 1.00 64.31 94 PRO A N 1
ATOM 744 C CA . PRO A 1 94 ? -8.354 16.927 20.273 1.00 64.31 94 PRO A CA 1
ATOM 745 C C . PRO A 1 94 ? -9.292 15.772 20.672 1.00 64.31 94 PRO A C 1
ATOM 747 O O . PRO A 1 94 ? -8.881 14.876 21.407 1.00 64.31 94 PRO A O 1
ATOM 750 N N . SER A 1 95 ? -10.549 15.783 20.223 1.00 78.75 95 SER A N 1
ATOM 751 C CA . SER A 1 95 ? -11.550 14.735 20.466 1.00 78.75 95 SER A CA 1
ATOM 752 C C . SER A 1 95 ? -11.452 13.532 19.512 1.00 78.75 95 SER A C 1
ATOM 754 O O . SER A 1 95 ? -12.145 12.533 19.719 1.00 78.75 95 SER A O 1
ATOM 756 N N . CYS A 1 96 ? -10.613 13.600 18.475 1.00 80.81 96 CYS A N 1
ATOM 757 C CA . CYS A 1 96 ? -10.484 12.552 17.465 1.00 80.81 96 CYS A CA 1
ATOM 758 C C . CYS A 1 96 ? -9.895 11.240 18.035 1.00 80.81 96 CYS A C 1
ATOM 760 O O . CYS A 1 96 ? -8.833 11.211 18.665 1.00 80.81 96 CYS A O 1
ATOM 762 N N . ILE A 1 97 ? -10.580 10.112 17.799 1.00 79.50 97 ILE A N 1
ATOM 763 C CA . ILE A 1 97 ? -10.142 8.785 18.264 1.00 79.50 97 ILE A CA 1
ATOM 764 C C . ILE A 1 97 ? -9.080 8.245 17.305 1.00 79.50 97 ILE A C 1
ATOM 766 O O . ILE A 1 97 ? -9.403 7.563 16.332 1.00 79.50 97 ILE A O 1
ATOM 770 N N . LYS A 1 98 ? -7.809 8.526 17.617 1.00 84.25 98 LYS A N 1
ATOM 771 C CA . LYS A 1 98 ? -6.665 8.122 16.790 1.00 84.25 98 LYS A CA 1
ATOM 772 C C . LYS A 1 98 ? -6.622 6.620 16.498 1.00 84.25 98 LYS A C 1
ATOM 774 O O . LYS A 1 98 ? -6.989 5.775 17.320 1.00 84.25 98 LYS A O 1
ATOM 779 N N . VAL A 1 99 ? -6.132 6.349 15.295 1.00 85.38 99 VAL A N 1
ATOM 780 C CA . VAL A 1 99 ? -6.223 5.093 14.562 1.00 85.38 99 VAL A CA 1
ATOM 781 C C . VAL A 1 99 ? -4.852 4.654 14.064 1.00 85.38 99 VAL A C 1
ATOM 783 O O . VAL A 1 99 ? -4.263 5.375 13.275 1.00 85.38 99 VAL A O 1
ATOM 786 N N . ASP A 1 100 ? -4.332 3.492 14.451 1.00 87.94 100 ASP A N 1
ATOM 787 C CA . ASP A 1 100 ? -3.107 2.925 13.851 1.00 87.94 100 ASP A CA 1
ATOM 788 C C . ASP A 1 100 ? -3.361 2.223 12.509 1.00 87.94 100 ASP A C 1
ATOM 790 O O . ASP A 1 100 ? -4.284 1.430 12.388 1.00 87.94 100 ASP A O 1
ATOM 794 N N . VAL A 1 101 ? -2.563 2.537 11.483 1.00 91.31 101 VAL A N 1
ATOM 795 C CA . VAL A 1 101 ? -2.800 2.126 10.087 1.00 91.31 101 VAL A CA 1
ATOM 796 C C . VAL A 1 101 ? -1.664 1.227 9.612 1.00 91.31 101 VAL A C 1
ATOM 798 O O . VAL A 1 101 ? -0.519 1.660 9.533 1.00 91.31 101 VAL A O 1
ATOM 801 N N . PHE A 1 102 ? -2.004 -0.007 9.255 1.00 94.56 102 PHE A N 1
ATOM 802 C CA . PHE A 1 102 ? -1.107 -0.992 8.650 1.00 94.56 102 PHE A CA 1
ATOM 803 C C . PHE A 1 102 ? -1.244 -1.025 7.126 1.00 94.56 102 PHE A C 1
ATOM 805 O O . PHE A 1 102 ? -2.354 -1.107 6.591 1.00 94.56 102 PHE A O 1
ATOM 812 N N . PHE A 1 103 ? -0.100 -1.006 6.453 1.00 94.75 103 PHE A N 1
ATOM 813 C CA . PHE A 1 103 ? 0.071 -1.048 5.009 1.00 94.75 103 PHE A CA 1
ATOM 814 C C . PHE A 1 103 ? 0.510 -2.461 4.628 1.00 94.75 103 PHE A C 1
ATOM 816 O O . PHE A 1 103 ? 1.646 -2.845 4.903 1.00 94.75 103 PHE A O 1
ATOM 823 N N . VAL A 1 104 ? -0.365 -3.244 3.998 1.00 94.44 104 VAL A N 1
ATOM 824 C CA . VAL A 1 104 ? -0.008 -4.581 3.491 1.00 94.44 104 VAL A CA 1
ATOM 825 C C . VAL A 1 104 ? 0.163 -4.498 1.974 1.00 94.44 104 VAL A C 1
ATOM 827 O O . VAL A 1 104 ? -0.669 -3.911 1.275 1.00 94.44 104 VAL A O 1
ATOM 830 N N . THR A 1 105 ? 1.260 -5.033 1.432 1.00 91.69 105 THR A N 1
ATOM 831 C CA . THR A 1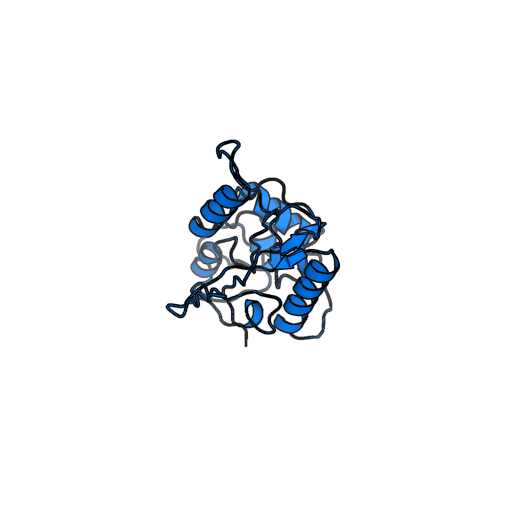 105 ? 1.557 -4.914 -0.003 1.00 91.69 105 THR A CA 1
ATOM 832 C C . THR A 1 105 ? 2.087 -6.198 -0.632 1.00 91.69 105 THR A C 1
ATOM 834 O O . THR A 1 105 ? 2.856 -6.949 -0.046 1.00 91.69 105 THR A O 1
ATOM 837 N N . GLY A 1 106 ? 1.687 -6.434 -1.885 1.00 89.94 106 GLY A N 1
ATOM 838 C CA . GLY A 1 106 ? 2.210 -7.530 -2.703 1.00 89.94 106 GLY A CA 1
ATOM 839 C C . GLY A 1 106 ? 3.623 -7.290 -3.250 1.00 89.94 106 GLY A C 1
ATOM 840 O O . GLY A 1 106 ? 4.165 -8.196 -3.885 1.00 89.94 106 GLY A O 1
ATOM 841 N N . ARG A 1 107 ? 4.212 -6.100 -3.025 1.00 90.69 107 ARG A N 1
ATOM 842 C CA . ARG A 1 107 ? 5.621 -5.807 -3.345 1.00 90.69 107 ARG A CA 1
ATOM 843 C C . ARG A 1 107 ? 6.516 -6.805 -2.606 1.00 90.69 107 ARG A C 1
ATOM 845 O O . ARG A 1 107 ? 6.402 -6.937 -1.388 1.00 90.69 107 ARG A O 1
ATOM 852 N N . ARG A 1 108 ? 7.384 -7.505 -3.342 1.00 90.88 108 ARG A N 1
ATOM 853 C CA . ARG A 1 108 ? 8.405 -8.388 -2.761 1.00 90.88 108 ARG A CA 1
ATOM 854 C C . ARG A 1 108 ? 9.509 -7.535 -2.132 1.00 90.88 108 ARG A C 1
ATOM 856 O O . ARG A 1 108 ? 9.969 -6.592 -2.766 1.00 90.88 108 ARG A O 1
ATOM 863 N N . GLU A 1 109 ? 9.959 -7.895 -0.936 1.00 94.12 109 GLU A N 1
ATOM 864 C CA . GLU A 1 109 ? 11.114 -7.319 -0.235 1.00 94.12 109 GLU A CA 1
ATOM 865 C C . GLU A 1 109 ? 12.417 -7.808 -0.886 1.00 94.12 109 GLU A C 1
ATOM 867 O O . GLU A 1 109 ? 13.193 -8.558 -0.303 1.00 94.12 109 GLU A O 1
ATOM 872 N N . LYS A 1 110 ? 12.607 -7.446 -2.155 1.00 91.75 110 LYS A N 1
ATOM 873 C CA . LYS A 1 110 ? 13.798 -7.742 -2.950 1.00 91.75 110 LYS A CA 1
ATOM 874 C C . LYS A 1 110 ? 14.572 -6.445 -3.174 1.00 91.75 110 LYS A C 1
ATOM 876 O O . LYS A 1 110 ? 13.965 -5.388 -3.336 1.00 91.75 110 LYS A O 1
ATOM 881 N N . GLU A 1 111 ? 15.894 -6.540 -3.197 1.00 92.56 111 GLU A N 1
ATOM 882 C CA . GLU A 1 111 ? 16.753 -5.422 -3.572 1.00 92.56 111 GLU A CA 1
ATOM 883 C C . GLU A 1 111 ? 16.624 -5.085 -5.070 1.00 92.56 111 GLU A C 1
ATOM 885 O O . GLU A 1 111 ? 16.516 -5.979 -5.920 1.00 92.56 111 GLU A O 1
ATOM 890 N N . HIS A 1 112 ? 16.654 -3.793 -5.392 1.00 90.06 112 HIS A N 1
ATOM 891 C CA . HIS A 1 112 ? 16.840 -3.266 -6.741 1.00 90.06 112 HIS A CA 1
ATOM 892 C C . HIS A 1 112 ? 17.755 -2.039 -6.658 1.00 90.06 112 HIS A C 1
ATOM 894 O O . HIS A 1 112 ? 17.533 -1.158 -5.830 1.00 90.06 112 HIS A O 1
ATOM 900 N N . ASN A 1 113 ? 18.804 -2.003 -7.484 1.00 91.19 113 ASN A N 1
ATOM 901 C CA . ASN A 1 113 ? 19.803 -0.928 -7.528 1.00 91.19 113 ASN A CA 1
ATOM 902 C C . ASN A 1 113 ? 20.289 -0.493 -6.125 1.00 91.19 113 ASN A C 1
ATOM 904 O O . ASN A 1 113 ? 20.229 0.687 -5.785 1.00 91.19 113 ASN A O 1
ATOM 908 N N . TYR A 1 114 ? 20.740 -1.459 -5.312 1.00 92.31 114 TYR A N 1
ATOM 909 C CA . TYR A 1 114 ? 21.305 -1.261 -3.965 1.00 92.31 114 TYR A CA 1
ATOM 910 C C . TYR A 1 114 ? 20.345 -0.699 -2.897 1.00 92.31 114 TYR A C 1
ATOM 912 O O . TYR A 1 114 ? 20.781 -0.233 -1.846 1.00 92.31 114 TYR A O 1
ATOM 920 N N . GLU A 1 115 ? 19.032 -0.765 -3.128 1.00 94.62 115 GLU A N 1
ATOM 921 C CA . GLU A 1 115 ? 18.000 -0.373 -2.165 1.00 94.62 115 GLU A CA 1
ATOM 922 C C . GLU A 1 115 ? 16.955 -1.487 -2.005 1.00 94.62 115 GLU A C 1
ATOM 924 O O . GLU A 1 115 ? 16.704 -2.251 -2.937 1.00 94.62 115 GLU A O 1
ATOM 929 N N . THR A 1 116 ? 16.327 -1.605 -0.831 1.00 95.19 116 THR A N 1
ATOM 930 C CA . THR A 1 116 ? 15.288 -2.615 -0.565 1.00 95.19 116 THR A CA 1
ATOM 931 C C . THR A 1 116 ? 13.880 -2.036 -0.669 1.00 95.19 116 THR A C 1
ATOM 933 O O . THR A 1 116 ? 13.636 -0.857 -0.398 1.00 95.19 116 THR A O 1
ATOM 936 N N . ALA A 1 117 ? 12.918 -2.881 -1.050 1.00 94.94 117 ALA A N 1
ATOM 937 C CA . ALA A 1 117 ? 11.597 -2.411 -1.445 1.00 94.94 117 ALA A CA 1
ATOM 938 C C . ALA A 1 117 ? 10.798 -1.698 -0.340 1.00 94.94 117 ALA A C 1
ATOM 940 O O . ALA A 1 117 ? 9.985 -0.822 -0.651 1.00 94.94 117 ALA A O 1
ATOM 941 N N . SER A 1 118 ? 11.018 -2.011 0.941 1.00 96.00 118 SER A N 1
ATOM 942 C CA . SER A 1 118 ? 10.427 -1.252 2.045 1.00 96.00 118 SER A CA 1
ATOM 943 C C . SER A 1 118 ? 10.982 0.167 2.156 1.00 96.00 118 SER A C 1
ATOM 945 O O . SER A 1 118 ? 10.199 1.069 2.442 1.00 96.00 118 SER A O 1
ATOM 947 N N . VAL A 1 119 ? 12.265 0.410 1.864 1.00 96.25 119 VAL A N 1
ATOM 948 C CA . VAL A 1 119 ? 12.888 1.742 1.984 1.00 96.25 119 VAL A CA 1
ATOM 949 C C . VAL A 1 119 ? 12.263 2.726 0.995 1.00 96.25 119 VAL A C 1
ATOM 951 O O . VAL A 1 119 ? 11.711 3.746 1.417 1.00 96.25 119 VAL A O 1
ATOM 954 N N . TRP A 1 120 ? 12.225 2.399 -0.304 1.00 95.06 120 TRP A N 1
ATOM 955 C CA . TRP A 1 120 ? 11.566 3.277 -1.282 1.00 95.06 120 TRP A CA 1
ATOM 956 C C . TRP A 1 120 ? 10.045 3.342 -1.091 1.00 95.06 120 TRP A C 1
ATOM 958 O O . TRP A 1 120 ? 9.427 4.364 -1.389 1.00 95.06 120 TRP A O 1
ATOM 968 N N . THR A 1 121 ? 9.418 2.290 -0.548 1.00 95.44 121 THR A N 1
ATOM 969 C CA . THR A 1 121 ? 7.984 2.316 -0.214 1.00 95.44 121 THR A CA 1
ATOM 970 C C . THR A 1 121 ? 7.688 3.286 0.931 1.00 95.44 121 THR A C 1
ATOM 972 O O . THR A 1 121 ? 6.723 4.040 0.823 1.00 95.44 121 THR A O 1
ATOM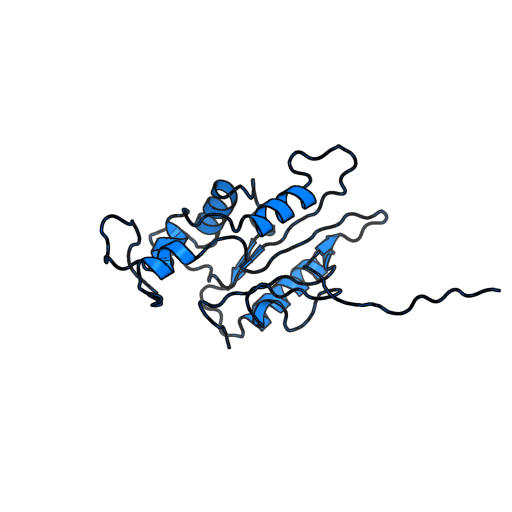 975 N N . LEU A 1 122 ? 8.513 3.322 1.982 1.00 96.00 122 LEU A N 1
ATOM 976 C CA . LEU A 1 122 ? 8.386 4.282 3.084 1.00 96.00 122 LEU A CA 1
ATOM 977 C C . LEU A 1 122 ? 8.670 5.716 2.612 1.00 96.00 122 LEU A C 1
ATOM 979 O O . LEU A 1 122 ? 7.850 6.596 2.872 1.00 96.00 122 LEU A O 1
ATOM 983 N N . ARG A 1 123 ? 9.732 5.936 1.817 1.00 95.38 123 ARG A N 1
ATOM 984 C CA . ARG A 1 123 ? 10.011 7.234 1.165 1.00 95.38 123 ARG A CA 1
ATOM 985 C C . ARG A 1 123 ? 8.807 7.739 0.364 1.00 95.38 123 ARG A C 1
ATOM 987 O O . ARG A 1 123 ? 8.411 8.890 0.512 1.00 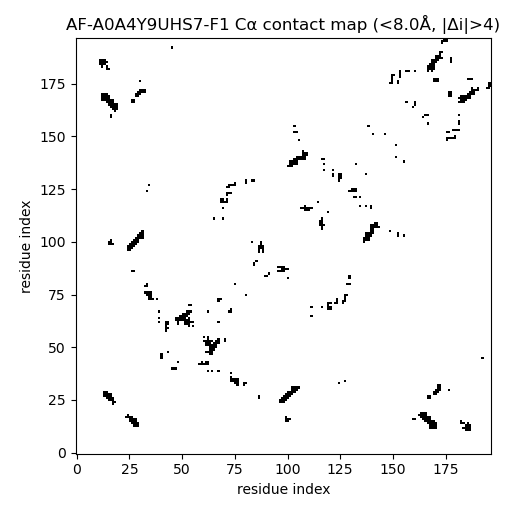95.38 123 ARG A O 1
ATOM 994 N N . ASN A 1 124 ? 8.197 6.880 -0.457 1.00 95.62 124 ASN A N 1
ATOM 995 C CA . ASN A 1 124 ? 7.035 7.251 -1.269 1.00 95.62 124 ASN A CA 1
ATOM 996 C C . ASN A 1 124 ? 5.762 7.460 -0.426 1.00 95.62 124 ASN A C 1
ATOM 998 O O . ASN A 1 124 ? 4.897 8.228 -0.831 1.00 95.62 124 ASN A O 1
ATOM 1002 N N . LEU A 1 125 ? 5.610 6.785 0.722 1.00 95.19 125 LEU A N 1
ATOM 1003 C CA . LEU A 1 125 ? 4.496 7.037 1.647 1.00 95.19 125 LEU A CA 1
ATOM 1004 C C . LEU A 1 125 ? 4.609 8.445 2.239 1.00 95.19 125 LEU A C 1
ATOM 1006 O O . LEU A 1 125 ? 3.668 9.230 2.124 1.00 95.19 125 LEU A O 1
ATOM 1010 N N . GLU A 1 126 ? 5.774 8.782 2.787 1.00 94.62 126 GLU A N 1
ATOM 1011 C CA . GLU A 1 126 ? 6.034 10.086 3.395 1.00 94.62 126 GLU A CA 1
ATOM 1012 C C . GLU A 1 126 ? 5.935 11.233 2.378 1.00 94.62 126 GLU A C 1
ATOM 1014 O O . GLU A 1 126 ? 5.183 12.183 2.602 1.00 94.62 126 GLU A O 1
ATOM 1019 N N . ALA A 1 127 ? 6.582 11.102 1.214 1.00 94.81 127 ALA A N 1
ATOM 1020 C CA . ALA A 1 127 ? 6.517 12.092 0.134 1.00 94.81 127 ALA A CA 1
ATOM 1021 C C . ALA A 1 127 ? 5.094 12.291 -0.430 1.00 94.81 127 ALA A C 1
ATOM 1023 O O . ALA A 1 127 ? 4.755 13.380 -0.888 1.00 94.81 127 ALA A O 1
ATOM 1024 N N . ALA A 1 128 ? 4.239 11.264 -0.369 1.00 94.31 128 ALA A N 1
ATOM 1025 C CA . ALA A 1 128 ? 2.831 11.342 -0.760 1.00 94.31 128 ALA A CA 1
ATOM 1026 C C . ALA A 1 128 ? 1.894 11.804 0.381 1.00 94.31 128 ALA A C 1
ATOM 1028 O O . ALA A 1 128 ? 0.675 11.713 0.238 1.00 94.31 128 ALA A O 1
ATOM 1029 N N . GLY A 1 129 ? 2.430 12.281 1.510 1.00 93.62 129 GLY A N 1
ATOM 1030 C CA . GLY A 1 129 ? 1.660 12.833 2.630 1.00 93.62 129 GLY A CA 1
ATOM 1031 C C . GLY A 1 129 ? 1.192 11.816 3.678 1.00 93.62 129 GLY A C 1
ATOM 1032 O O . GLY A 1 129 ? 0.581 12.212 4.673 1.00 93.62 129 GLY A O 1
ATOM 1033 N N . TYR A 1 130 ? 1.499 10.523 3.523 1.00 90.31 130 TYR A N 1
ATOM 1034 C CA . TYR A 1 130 ? 1.296 9.522 4.575 1.00 90.31 130 TYR A CA 1
ATOM 1035 C C . TYR A 1 130 ? 2.448 9.633 5.589 1.00 90.31 130 TYR A C 1
ATOM 1037 O O . TYR A 1 130 ? 3.383 8.834 5.581 1.00 90.31 130 TYR A O 1
ATOM 1045 N N . GLY A 1 131 ? 2.411 10.672 6.428 1.00 84.38 131 GLY A N 1
ATOM 1046 C CA . GLY A 1 131 ? 3.547 11.068 7.271 1.00 84.38 131 GLY A CA 1
ATOM 1047 C C . GLY A 1 131 ? 4.087 9.960 8.188 1.00 84.38 131 GLY A C 1
ATOM 1048 O O . GLY A 1 131 ? 3.302 9.270 8.849 1.00 84.38 131 GLY A O 1
ATOM 1049 N N . ALA A 1 132 ? 5.423 9.838 8.226 1.00 84.50 132 ALA A N 1
ATOM 1050 C CA . ALA A 1 132 ? 6.235 9.013 9.129 1.00 84.50 132 ALA A CA 1
ATOM 1051 C C . ALA A 1 132 ? 5.657 7.622 9.481 1.00 84.50 132 ALA A C 1
ATOM 1053 O O . ALA A 1 132 ? 5.531 7.251 10.657 1.00 84.50 132 ALA A O 1
ATOM 1054 N N . VAL A 1 133 ? 5.297 6.835 8.459 1.00 91.19 133 VAL A N 1
ATOM 1055 C CA . VAL A 1 133 ? 4.874 5.435 8.632 1.00 91.19 133 VAL A CA 1
ATOM 1056 C C . VAL A 1 133 ? 6.044 4.603 9.166 1.00 91.19 133 VAL A C 1
ATOM 1058 O O . VAL A 1 133 ? 7.142 4.623 8.620 1.00 91.19 133 VAL A O 1
ATOM 1061 N N . GLN A 1 134 ? 5.809 3.858 10.245 1.00 91.31 134 GLN A N 1
ATOM 1062 C CA . GLN A 1 134 ? 6.841 3.050 10.899 1.00 91.31 134 GLN A CA 1
ATOM 1063 C C . GLN A 1 134 ? 7.048 1.706 10.186 1.00 91.31 134 GLN A C 1
ATOM 1065 O O . GLN A 1 134 ? 6.115 1.143 9.608 1.00 91.31 134 GLN A O 1
ATOM 1070 N N . ARG A 1 135 ? 8.265 1.147 10.247 1.00 94.06 135 ARG A N 1
ATOM 1071 C CA . ARG A 1 135 ? 8.609 -0.097 9.526 1.00 94.06 135 ARG A CA 1
ATOM 1072 C C . ARG A 1 135 ? 7.803 -1.316 9.994 1.00 94.06 135 ARG A C 1
ATOM 1074 O O . ARG A 1 135 ? 7.582 -2.217 9.189 1.00 94.06 135 ARG A O 1
ATOM 1081 N N . ASP A 1 136 ? 7.322 -1.328 11.238 1.00 94.06 136 ASP A N 1
ATOM 1082 C CA . ASP A 1 136 ? 6.428 -2.357 11.798 1.00 94.06 136 ASP A CA 1
ATOM 1083 C C . ASP A 1 136 ? 4.947 -2.179 11.396 1.00 94.06 136 ASP A C 1
ATOM 1085 O O . ASP A 1 136 ? 4.110 -3.025 11.719 1.00 94.06 136 ASP A O 1
ATOM 1089 N N . HIS A 1 137 ? 4.624 -1.080 10.708 1.00 93.25 137 HIS A N 1
ATOM 1090 C CA . HIS A 1 137 ? 3.324 -0.819 10.095 1.00 93.25 137 HIS A CA 1
ATOM 1091 C C . HIS A 1 137 ? 3.322 -1.103 8.580 1.00 93.25 137 HIS A C 1
ATOM 1093 O O . HIS A 1 137 ? 2.270 -0.996 7.953 1.00 93.25 137 HIS A O 1
ATOM 1099 N N . LEU A 1 138 ? 4.458 -1.508 7.993 1.00 95.00 138 LEU A N 1
ATOM 1100 C CA . LEU A 1 138 ? 4.586 -1.897 6.584 1.00 95.00 138 LEU A CA 1
ATOM 1101 C C . LEU A 1 138 ? 4.906 -3.394 6.440 1.00 95.00 138 LEU A C 1
ATOM 1103 O O . LEU A 1 138 ? 6.022 -3.845 6.703 1.00 95.00 138 LEU A O 1
ATOM 1107 N N . TYR A 1 139 ? 3.932 -4.155 5.948 1.00 94.69 139 TYR A N 1
ATOM 1108 C CA . TYR A 1 139 ? 4.077 -5.566 5.604 1.00 94.69 139 TYR A CA 1
ATOM 1109 C C . TYR A 1 139 ? 4.406 -5.696 4.113 1.00 94.69 139 TYR A C 1
ATOM 1111 O O . TYR A 1 139 ? 3.586 -5.375 3.251 1.00 94.69 139 TYR A O 1
ATOM 1119 N N . MET A 1 140 ? 5.615 -6.188 3.832 1.00 93.88 140 MET A N 1
ATOM 1120 C CA . MET A 1 140 ? 6.113 -6.530 2.495 1.00 93.88 140 MET A CA 1
ATOM 1121 C C . MET A 1 140 ? 6.007 -8.041 2.268 1.00 93.88 140 MET A C 1
ATOM 1123 O O . MET A 1 140 ? 6.103 -8.810 3.229 1.00 93.88 140 MET A O 1
ATOM 1127 N N . ARG A 1 141 ? 5.830 -8.484 1.019 1.00 91.94 141 ARG A N 1
ATOM 1128 C CA . ARG A 1 141 ? 5.882 -9.911 0.660 1.00 91.94 141 ARG A CA 1
ATOM 1129 C C . ARG A 1 141 ? 7.334 -10.386 0.657 1.00 91.94 141 ARG A C 1
ATOM 1131 O O . ARG A 1 141 ? 8.227 -9.626 0.306 1.00 91.94 141 ARG A O 1
ATOM 1138 N N . GLU A 1 142 ? 7.592 -11.640 0.995 1.00 90.88 142 GLU A N 1
ATOM 1139 C CA . GLU A 1 142 ? 8.950 -12.202 0.986 1.00 90.88 142 GLU A CA 1
ATOM 1140 C C . GLU A 1 142 ? 9.624 -12.135 -0.397 1.00 90.88 142 GLU A C 1
ATOM 1142 O O . GLU A 1 142 ? 8.976 -12.334 -1.432 1.00 90.88 142 GLU A O 1
ATOM 1147 N N . ALA A 1 143 ? 10.948 -11.937 -0.417 1.00 88.31 143 ALA A N 1
ATOM 1148 C CA . ALA A 1 143 ? 11.756 -11.906 -1.640 1.00 88.31 143 ALA A CA 1
ATOM 1149 C C . ALA A 1 143 ? 11.526 -13.147 -2.520 1.00 88.31 143 ALA A C 1
ATOM 1151 O O . ALA A 1 143 ? 11.141 -13.026 -3.684 1.00 88.31 143 ALA A O 1
ATOM 1152 N N . ALA A 1 144 ? 11.690 -14.338 -1.936 1.00 85.50 144 ALA A N 1
ATOM 1153 C CA . ALA A 1 144 ? 11.605 -15.633 -2.613 1.00 85.50 144 ALA A CA 1
ATOM 1154 C C . ALA A 1 144 ? 10.253 -16.356 -2.432 1.00 85.50 144 ALA A C 1
ATOM 1156 O O . ALA A 1 144 ? 10.077 -17.446 -2.962 1.00 85.50 144 ALA A O 1
ATOM 1157 N N . GLY A 1 145 ? 9.286 -15.750 -1.728 1.00 75.69 145 GLY A N 1
ATOM 1158 C CA . GLY A 1 145 ? 8.051 -16.418 -1.296 1.00 75.69 145 GLY A CA 1
ATOM 1159 C C . GLY A 1 145 ? 7.285 -17.137 -2.416 1.00 75.69 145 GLY A C 1
ATOM 1160 O O . GLY A 1 145 ? 6.973 -16.534 -3.456 1.00 75.69 145 GLY A O 1
ATOM 1161 N N . ILE A 1 146 ? 6.973 -18.410 -2.160 1.00 69.06 146 ILE A N 1
ATOM 1162 C CA . ILE A 1 146 ? 6.234 -19.352 -3.013 1.00 69.06 146 ILE A CA 1
ATOM 1163 C C . ILE A 1 146 ? 4.890 -19.696 -2.354 1.00 69.06 146 ILE A C 1
ATOM 1165 O O . ILE A 1 146 ? 4.799 -20.558 -1.489 1.00 69.06 146 ILE A O 1
ATOM 1169 N N . GLY A 1 147 ? 3.839 -18.976 -2.741 1.00 79.69 147 GLY A N 1
ATOM 1170 C CA . GLY A 1 147 ? 2.498 -19.093 -2.159 1.00 79.69 147 GLY A CA 1
ATOM 1171 C C . GLY A 1 147 ? 1.577 -17.968 -2.635 1.00 79.69 147 GLY A C 1
ATOM 1172 O O . GLY A 1 147 ? 2.046 -17.025 -3.289 1.00 79.69 147 GLY A O 1
ATOM 1173 N N . GLY A 1 148 ? 0.282 -18.055 -2.322 1.00 85.81 148 GLY A N 1
ATOM 1174 C CA . GLY A 1 148 ? -0.723 -17.082 -2.744 1.00 85.81 148 GLY A CA 1
ATOM 1175 C C . GLY A 1 148 ? -0.416 -15.654 -2.283 1.00 85.81 148 GLY A C 1
ATOM 1176 O O . GLY A 1 148 ? 0.180 -15.413 -1.231 1.00 85.81 148 GLY A O 1
ATOM 1177 N N . VAL A 1 149 ? -0.822 -14.668 -3.087 1.00 86.06 149 VAL A N 1
ATOM 1178 C CA . VAL A 1 149 ? -0.768 -13.251 -2.678 1.00 86.06 149 VAL A CA 1
ATOM 1179 C C . VAL A 1 149 ? -1.759 -12.990 -1.536 1.00 86.06 149 VAL A C 1
ATOM 1181 O O . VAL A 1 149 ? -1.500 -12.153 -0.676 1.00 86.06 149 VAL A O 1
ATOM 1184 N N . ASP A 1 150 ? -2.869 -13.720 -1.531 1.00 88.56 150 ASP A N 1
ATOM 1185 C CA . ASP A 1 150 ? -3.924 -13.727 -0.522 1.00 88.56 150 ASP A CA 1
ATOM 1186 C C . ASP A 1 150 ? -3.553 -14.539 0.732 1.00 88.56 150 ASP A C 1
ATOM 1188 O O . ASP A 1 150 ? -3.852 -14.086 1.834 1.00 88.56 150 ASP A O 1
ATOM 1192 N N . ASP A 1 151 ? -2.850 -15.674 0.597 1.00 91.19 151 ASP A N 1
ATOM 1193 C CA . ASP A 1 151 ? -2.266 -16.416 1.732 1.00 91.19 151 ASP A CA 1
ATOM 1194 C C . ASP A 1 151 ? -1.361 -15.507 2.560 1.00 91.19 151 ASP A C 1
ATOM 1196 O O . ASP A 1 151 ? -1.580 -15.307 3.755 1.00 91.19 151 ASP A O 1
ATOM 1200 N N . TYR A 1 152 ? -0.389 -14.885 1.888 1.00 91.62 152 TYR A N 1
ATOM 1201 C CA . TYR A 1 152 ? 0.535 -13.932 2.489 1.00 91.62 152 TYR A CA 1
ATOM 1202 C C . TYR A 1 152 ? -0.203 -12.765 3.178 1.00 91.62 152 TYR A C 1
ATOM 1204 O O . TYR A 1 152 ? 0.122 -12.405 4.311 1.00 91.62 152 TYR A O 1
ATOM 1212 N N . LYS A 1 153 ? -1.235 -12.195 2.538 1.00 91.81 153 LYS A N 1
ATOM 1213 C CA . LYS A 1 153 ? -2.031 -11.101 3.126 1.00 91.81 153 LYS A CA 1
ATOM 1214 C C . LYS A 1 153 ? -2.863 -11.560 4.323 1.00 91.81 153 LYS A C 1
ATOM 1216 O O . LYS A 1 153 ? -3.018 -10.790 5.267 1.00 91.81 153 LYS A O 1
ATOM 1221 N N . SER A 1 154 ? -3.361 -12.796 4.328 1.00 93.06 154 SER A N 1
ATOM 1222 C CA . SER A 1 154 ? -4.068 -13.348 5.487 1.00 93.06 154 SER A CA 1
ATOM 1223 C C . SER A 1 154 ? -3.125 -13.639 6.648 1.00 93.06 154 SER A C 1
ATOM 1225 O O . SER A 1 154 ? -3.457 -13.297 7.778 1.00 93.06 154 SER A O 1
ATOM 1227 N N . ALA A 1 155 ? -1.924 -14.158 6.379 1.00 93.88 155 ALA A N 1
ATOM 1228 C CA . ALA A 1 155 ? -0.881 -14.317 7.391 1.00 93.88 155 ALA A CA 1
ATOM 1229 C C . ALA A 1 155 ? -0.470 -12.964 8.005 1.00 93.88 155 ALA A C 1
ATOM 1231 O O . ALA A 1 155 ? -0.381 -12.853 9.224 1.00 93.88 155 ALA A O 1
ATOM 1232 N N . ALA A 1 156 ? -0.317 -11.912 7.190 1.00 94.19 156 ALA A N 1
ATOM 1233 C CA . ALA A 1 156 ? -0.042 -10.559 7.680 1.00 94.19 156 ALA A CA 1
ATOM 1234 C C . ALA A 1 156 ? -1.162 -10.019 8.594 1.00 94.19 156 ALA A C 1
ATOM 1236 O O . ALA A 1 156 ? -0.878 -9.417 9.627 1.00 94.19 156 ALA A O 1
ATOM 1237 N N . ARG A 1 157 ? -2.439 -10.265 8.266 1.00 94.19 157 ARG A N 1
ATOM 1238 C CA . ARG A 1 157 ? -3.568 -9.894 9.142 1.00 94.19 157 ARG A CA 1
ATOM 1239 C C . ARG A 1 157 ? -3.627 -10.735 10.420 1.00 94.19 157 ARG A C 1
ATOM 1241 O O . ARG A 1 157 ? -3.888 -10.179 11.482 1.00 94.19 157 ARG A O 1
ATOM 1248 N N . ALA A 1 158 ? -3.341 -12.033 10.343 1.00 94.31 158 ALA A N 1
ATOM 1249 C CA . ALA A 1 158 ? -3.264 -12.908 11.511 1.00 94.31 158 ALA A CA 1
ATOM 1250 C C . ALA A 1 158 ? -2.130 -12.495 12.469 1.00 94.31 158 ALA A C 1
ATOM 1252 O O . ALA A 1 158 ? -2.333 -12.476 13.682 1.00 94.31 158 ALA A O 1
ATOM 1253 N N . ASP A 1 159 ? -0.965 -12.095 11.945 1.00 94.38 159 ASP A N 1
ATOM 1254 C CA . ASP A 1 159 ? 0.124 -11.520 12.745 1.00 94.38 159 ASP A CA 1
ATOM 1255 C C . ASP A 1 159 ? -0.316 -10.219 13.434 1.00 94.38 159 ASP A C 1
ATOM 1257 O O . ASP A 1 159 ? -0.162 -10.085 14.648 1.00 94.38 159 ASP A O 1
ATOM 1261 N N . ILE A 1 160 ? -0.951 -9.302 12.698 1.00 93.06 160 ILE A N 1
ATOM 1262 C CA . ILE A 1 160 ? -1.540 -8.081 13.260 1.00 93.06 160 ILE A CA 1
ATOM 1263 C C . ILE A 1 160 ? -2.516 -8.421 14.410 1.00 93.06 160 ILE A C 1
ATOM 1265 O O . ILE A 1 160 ? -2.386 -7.872 15.507 1.00 93.06 160 ILE A O 1
ATOM 1269 N N . GLU A 1 161 ? -3.435 -9.373 14.229 1.00 91.12 161 GLU A N 1
ATOM 1270 C CA . GLU A 1 161 ? -4.329 -9.835 15.305 1.00 91.12 161 GLU A CA 1
ATOM 1271 C C . GLU A 1 161 ? -3.561 -10.440 16.495 1.00 91.12 161 GLU A C 1
ATOM 1273 O O . GLU A 1 161 ? -3.901 -10.155 17.648 1.00 91.12 161 GLU A O 1
ATOM 1278 N N . SER A 1 162 ? -2.488 -11.200 16.242 1.00 93.38 162 SER A N 1
ATOM 1279 C CA . SER A 1 162 ? -1.621 -11.802 17.271 1.00 93.38 162 SER A CA 1
ATOM 1280 C C . SER A 1 162 ? -0.867 -10.759 18.107 1.00 93.38 162 SER A C 1
ATOM 1282 O O . SER A 1 162 ? -0.768 -10.894 19.328 1.00 93.38 162 SER A O 1
ATOM 1284 N N . ARG A 1 163 ? -0.475 -9.635 17.486 1.00 92.00 163 ARG A N 1
ATOM 1285 C CA . ARG A 1 163 ? 0.053 -8.414 18.132 1.00 92.00 163 ARG A CA 1
ATOM 1286 C C . ARG A 1 163 ? -1.016 -7.683 18.974 1.00 92.00 163 ARG A C 1
ATOM 1288 O O . ARG A 1 163 ? -0.792 -6.579 19.479 1.00 92.00 163 ARG A O 1
ATOM 1295 N N . GLY A 1 164 ? -2.180 -8.314 19.144 1.00 87.31 164 GLY A N 1
ATOM 1296 C CA . GLY A 1 164 ? -3.301 -7.924 19.984 1.00 87.31 164 GLY A CA 1
ATOM 1297 C C . GLY A 1 164 ? -4.359 -7.096 19.263 1.00 87.31 164 GLY A C 1
ATOM 1298 O O . GLY A 1 164 ? -5.236 -6.573 19.953 1.00 87.31 164 GLY A O 1
ATOM 1299 N N . PHE A 1 165 ? -4.264 -6.917 17.938 1.00 85.50 165 PHE A N 1
ATOM 1300 C CA . PHE A 1 165 ? -4.991 -5.885 17.201 1.00 85.50 165 PHE A CA 1
ATOM 1301 C C . PHE A 1 165 ? -6.269 -6.386 16.459 1.00 85.50 165 PHE A C 1
ATOM 1303 O O . PHE A 1 165 ? -6.179 -6.874 15.340 1.00 85.50 165 PHE A O 1
ATOM 1310 N N . THR A 1 166 ? -7.484 -6.201 17.005 1.00 86.38 166 THR A N 1
ATOM 1311 C CA . THR A 1 166 ? -8.780 -6.597 16.366 1.00 86.38 166 THR A CA 1
ATOM 1312 C C . THR A 1 166 ? -9.102 -5.806 15.092 1.00 86.38 166 THR A C 1
ATOM 1314 O O . THR A 1 166 ? -9.226 -4.594 15.211 1.00 86.38 166 THR A O 1
ATOM 1317 N N . ILE A 1 167 ? -9.303 -6.434 13.922 1.00 88.50 167 ILE A N 1
ATOM 1318 C CA . ILE A 1 167 ? -9.387 -5.742 12.613 1.00 88.50 167 ILE A CA 1
ATOM 1319 C C . ILE A 1 167 ? -10.828 -5.424 12.138 1.00 88.50 167 ILE A C 1
ATOM 1321 O O . ILE A 1 167 ? -11.515 -6.276 11.581 1.00 88.50 167 ILE A O 1
ATOM 1325 N N . VAL A 1 168 ? -11.285 -4.169 12.266 1.00 85.94 168 VAL A N 1
ATOM 1326 C CA . VAL A 1 168 ? -12.704 -3.779 12.071 1.00 85.94 168 VAL A CA 1
ATOM 1327 C C . VAL A 1 168 ? -13.201 -3.535 10.621 1.00 85.94 168 VAL A C 1
ATOM 1329 O O . VAL A 1 168 ? -14.006 -2.632 10.418 1.00 85.94 168 VAL A O 1
ATOM 1332 N N . ALA A 1 169 ? -12.751 -4.371 9.657 1.00 88.38 169 ALA A N 1
ATOM 1333 C CA . ALA A 1 169 ? -13.316 -4.704 8.310 1.00 88.38 169 ALA A CA 1
ATOM 1334 C C . ALA A 1 169 ? -12.230 -4.988 7.224 1.00 88.38 169 ALA A C 1
ATOM 1336 O O . ALA A 1 169 ? -11.261 -5.631 7.622 1.00 88.38 169 ALA A O 1
ATOM 1337 N N . ASN A 1 170 ? -12.314 -4.632 5.914 1.00 91.62 170 ASN A N 1
ATOM 1338 C CA . ASN A 1 170 ? -11.200 -4.843 4.936 1.00 91.62 170 ASN A CA 1
ATOM 1339 C C . ASN A 1 170 ? -11.083 -3.832 3.731 1.00 91.62 170 ASN A C 1
ATOM 1341 O O . ASN A 1 170 ? -12.102 -3.490 3.152 1.00 91.62 170 ASN A O 1
ATOM 1345 N N . ILE A 1 171 ? -9.879 -3.388 3.287 1.00 91.56 171 ILE A N 1
ATOM 1346 C CA . ILE A 1 171 ? -9.640 -2.565 2.056 1.00 91.56 171 ILE A CA 1
ATOM 1347 C C . ILE A 1 171 ? -8.773 -3.297 1.023 1.00 91.56 171 ILE A C 1
ATOM 1349 O O . ILE A 1 171 ? -7.682 -3.766 1.360 1.00 91.56 171 ILE A O 1
ATOM 1353 N N . GLY A 1 172 ? -9.165 -3.232 -0.255 1.00 89.62 172 GLY A N 1
ATOM 1354 C CA . GLY A 1 172 ? -8.290 -3.585 -1.373 1.00 89.62 172 GLY A CA 1
ATOM 1355 C C . GLY A 1 172 ? -8.756 -3.176 -2.771 1.00 89.62 172 GLY A C 1
ATOM 1356 O O . GLY A 1 172 ? -9.930 -2.859 -2.987 1.00 89.62 172 GLY A O 1
ATOM 1357 N N . ASP A 1 173 ? -7.828 -3.220 -3.733 1.00 88.94 173 ASP A N 1
ATOM 1358 C CA . ASP A 1 173 ? -8.089 -3.083 -5.173 1.00 88.94 173 ASP A CA 1
ATOM 1359 C C . ASP A 1 173 ? -8.241 -4.443 -5.878 1.00 88.94 173 ASP A C 1
ATOM 1361 O O . ASP A 1 173 ? -8.737 -4.497 -7.002 1.00 88.94 173 ASP A O 1
ATOM 1365 N N . GLN A 1 174 ? -7.894 -5.550 -5.218 1.00 89.25 174 GLN A N 1
ATOM 1366 C CA . GLN A 1 174 ? -7.926 -6.921 -5.735 1.00 89.25 174 GLN A CA 1
ATOM 1367 C C . GLN A 1 174 ? -8.738 -7.856 -4.831 1.00 89.25 174 GLN A C 1
ATOM 1369 O O . GLN A 1 174 ? -8.910 -7.619 -3.636 1.00 89.25 174 GLN A O 1
ATOM 1374 N N . LYS A 1 175 ? -9.202 -8.988 -5.381 1.00 88.50 175 LYS A N 1
ATOM 1375 C CA . LYS A 1 175 ? -9.841 -10.041 -4.567 1.00 88.50 175 LYS A CA 1
ATOM 1376 C C . LYS A 1 175 ? -8.882 -10.605 -3.510 1.00 88.50 175 LYS A C 1
ATOM 1378 O O . LYS A 1 175 ? -9.313 -10.873 -2.393 1.00 88.50 175 LYS A O 1
ATOM 1383 N N . SER A 1 176 ? -7.587 -10.702 -3.831 1.00 86.94 176 SER A N 1
ATOM 1384 C CA . SER A 1 176 ? -6.545 -11.194 -2.914 1.00 86.94 176 SER A CA 1
ATOM 1385 C C . SER A 1 176 ? -6.314 -10.320 -1.675 1.00 86.94 176 SER A C 1
ATOM 1387 O O . SER A 1 176 ? -5.729 -10.789 -0.705 1.00 86.94 176 SER A O 1
ATOM 1389 N N . ASP A 1 177 ? -6.776 -9.069 -1.672 1.00 87.19 177 ASP A N 1
ATOM 1390 C CA . ASP A 1 177 ? -6.766 -8.215 -0.478 1.00 87.19 177 ASP A CA 1
ATOM 1391 C C . ASP A 1 177 ? -7.885 -8.595 0.502 1.00 87.19 177 ASP A C 1
ATOM 1393 O O . ASP A 1 177 ? -7.687 -8.620 1.715 1.00 87.19 177 ASP A O 1
ATOM 1397 N N . LEU A 1 178 ? -9.063 -8.913 -0.040 1.00 89.81 178 LEU A N 1
ATOM 1398 C CA . LEU A 1 178 ? -10.310 -9.072 0.712 1.00 89.81 178 LEU A CA 1
ATOM 1399 C C . LEU A 1 178 ? -10.597 -10.524 1.123 1.00 89.81 178 LEU A C 1
ATOM 1401 O O . LEU A 1 178 ? -11.341 -10.766 2.072 1.00 89.81 178 LEU A O 1
ATOM 1405 N N . ALA A 1 179 ? -10.017 -11.489 0.407 1.00 86.94 179 ALA A N 1
ATOM 1406 C CA . ALA A 1 179 ? -10.161 -12.916 0.673 1.00 86.94 179 ALA A CA 1
ATOM 1407 C C . ALA A 1 179 ? -9.623 -13.321 2.058 1.00 86.94 179 ALA A C 1
ATOM 1409 O O . ALA A 1 179 ? -8.755 -12.655 2.619 1.00 86.94 179 ALA A O 1
ATOM 1410 N N . LYS A 1 180 ? -10.103 -14.463 2.572 1.00 88.06 180 LYS A N 1
ATOM 1411 C CA . LYS A 1 180 ? -9.623 -15.151 3.792 1.00 88.06 180 LYS A CA 1
ATOM 1412 C C . LYS A 1 180 ? -9.845 -14.424 5.140 1.00 88.06 180 LYS A C 1
ATOM 1414 O O . LYS A 1 180 ? -9.436 -14.935 6.173 1.00 88.06 180 LYS A O 1
ATOM 1419 N N . GLY A 1 181 ? -10.597 -13.319 5.177 1.00 87.69 181 GLY A N 1
ATOM 1420 C CA . GLY A 1 181 ? -11.159 -12.771 6.425 1.00 87.69 181 GLY A CA 1
ATOM 1421 C C . GLY A 1 181 ? -10.176 -11.947 7.268 1.00 87.69 181 GLY A C 1
ATOM 1422 O O . GLY A 1 181 ? -9.448 -11.127 6.715 1.00 87.69 181 GLY A O 1
ATOM 1423 N N . HIS A 1 182 ? -10.181 -12.144 8.596 1.00 90.50 182 HIS A N 1
ATOM 1424 C CA . HIS A 1 182 ? -9.517 -11.276 9.596 1.00 90.50 182 HIS A CA 1
ATOM 1425 C C . HIS A 1 182 ? -10.007 -9.818 9.504 1.00 90.50 182 HIS A C 1
ATOM 1427 O O . HIS A 1 182 ? -9.233 -8.885 9.290 1.00 90.50 182 HIS A O 1
ATOM 1433 N N . ALA A 1 183 ? -11.334 -9.665 9.528 1.00 89.56 183 ALA A N 1
ATOM 1434 C CA . ALA A 1 183 ? -12.052 -8.471 9.099 1.00 89.56 183 ALA A CA 1
ATOM 1435 C C . ALA A 1 183 ? -13.498 -8.484 9.635 1.00 89.56 183 ALA A C 1
ATOM 1437 O O . ALA A 1 183 ? -14.210 -9.461 9.411 1.00 89.56 183 ALA A O 1
ATOM 1438 N N . GLU A 1 184 ? -13.980 -7.411 10.272 1.00 88.62 184 GLU A N 1
ATOM 1439 C CA . GLU A 1 184 ? -15.399 -7.305 10.690 1.00 88.62 184 GLU A CA 1
ATOM 1440 C C . GLU A 1 184 ? -16.415 -7.117 9.526 1.00 88.62 184 GLU A C 1
ATOM 1442 O O . GLU A 1 184 ? -17.616 -7.198 9.774 1.00 88.62 184 GLU A O 1
ATOM 1447 N N . MET A 1 185 ? -15.978 -6.846 8.282 1.00 89.44 185 MET A N 1
ATOM 1448 C CA . MET A 1 185 ? -16.787 -6.465 7.091 1.00 89.44 185 MET A CA 1
ATOM 1449 C C . MET A 1 185 ? -15.850 -6.243 5.853 1.00 89.44 185 MET A C 1
ATOM 1451 O O . MET A 1 185 ? -14.673 -6.589 5.972 1.00 89.44 185 MET A O 1
ATOM 1455 N N . THR A 1 186 ? -16.275 -5.701 4.688 1.00 89.50 186 THR A N 1
ATOM 1456 C CA . THR A 1 186 ? -15.398 -5.558 3.476 1.00 89.50 186 THR A CA 1
ATOM 1457 C C . THR A 1 186 ? -15.692 -4.380 2.502 1.00 89.50 186 THR A C 1
ATOM 1459 O O . THR A 1 186 ? -16.837 -4.114 2.143 1.00 89.50 186 THR A O 1
ATOM 1462 N N . PHE A 1 187 ? -14.638 -3.745 1.949 1.00 89.50 187 PHE A N 1
ATOM 1463 C CA . PHE A 1 187 ? -14.687 -2.714 0.889 1.00 89.50 187 PHE A CA 1
ATOM 1464 C C . PHE A 1 187 ? -13.707 -2.974 -0.274 1.00 89.50 187 PHE A C 1
ATOM 1466 O O . PHE A 1 187 ? -12.485 -3.009 -0.108 1.00 89.50 187 PHE A O 1
ATOM 1473 N N . LYS A 1 188 ? -14.251 -3.047 -1.495 1.00 89.12 188 LYS A N 1
ATOM 1474 C CA . LYS A 1 188 ? -13.507 -3.155 -2.759 1.00 89.12 188 LYS A CA 1
ATOM 1475 C C . LYS A 1 188 ? -13.465 -1.806 -3.477 1.00 89.12 188 LYS A C 1
ATOM 1477 O O . LYS A 1 188 ? -14.511 -1.277 -3.839 1.00 89.12 188 LYS A O 1
ATOM 1482 N N . VAL A 1 189 ? -12.271 -1.299 -3.773 1.00 88.44 189 VAL A N 1
ATOM 1483 C CA . VAL A 1 189 ? -12.087 -0.113 -4.630 1.00 88.44 189 VAL A CA 1
ATOM 1484 C C . VAL A 1 189 ? -11.954 -0.558 -6.098 1.00 88.44 189 VAL A C 1
ATOM 1486 O O . VAL A 1 189 ? -11.389 -1.628 -6.359 1.00 88.44 189 VAL A O 1
ATOM 1489 N N . PRO A 1 190 ? -12.486 0.187 -7.087 1.00 87.94 190 PRO A N 1
ATOM 1490 C CA . PRO A 1 190 ? -12.243 -0.101 -8.498 1.00 87.94 190 PRO A CA 1
ATOM 1491 C C . PRO A 1 190 ? -10.764 0.067 -8.876 1.00 87.94 190 PRO A C 1
ATOM 1493 O O . PRO A 1 190 ? -10.121 1.053 -8.528 1.00 87.94 190 PRO A O 1
ATOM 1496 N N . ASN A 1 191 ? -10.258 -0.884 -9.657 1.00 86.88 191 ASN A N 1
ATOM 1497 C CA . ASN A 1 191 ? -9.029 -0.765 -10.431 1.00 86.88 191 ASN A CA 1
ATOM 1498 C C . ASN A 1 191 ? -9.284 -1.459 -11.782 1.00 86.88 191 ASN A C 1
ATOM 1500 O O . ASN A 1 191 ? -9.529 -2.667 -11.774 1.00 86.88 191 ASN A O 1
ATOM 1504 N N . PRO A 1 192 ? -9.289 -0.725 -12.910 1.00 85.06 192 PRO A N 1
ATOM 1505 C CA . PRO A 1 192 ? -9.509 -1.295 -14.236 1.00 85.06 192 PRO A CA 1
ATOM 1506 C C . PRO A 1 192 ? -8.216 -1.762 -14.927 1.00 85.06 192 PRO A C 1
ATOM 1508 O O . PRO A 1 192 ? -8.301 -2.416 -15.959 1.00 85.06 192 PRO A O 1
ATOM 1511 N N . PHE A 1 193 ? -7.032 -1.421 -14.402 1.00 81.62 193 PHE A N 1
ATOM 1512 C CA . PHE A 1 193 ? -5.761 -1.554 -15.126 1.00 81.62 193 PHE A CA 1
ATOM 1513 C C . PHE A 1 193 ? -5.167 -2.968 -15.089 1.00 81.62 193 PHE A C 1
ATOM 1515 O O . PHE A 1 193 ? -4.476 -3.361 -16.020 1.00 81.62 193 PHE A O 1
ATOM 1522 N N . TYR A 1 194 ? -5.397 -3.735 -14.018 1.00 82.50 194 TYR A N 1
ATOM 1523 C CA . TYR A 1 194 ? -4.916 -5.117 -13.917 1.00 82.50 194 TYR A CA 1
ATOM 1524 C C . TYR A 1 194 ? -5.727 -5.943 -12.909 1.00 82.50 194 TYR A C 1
ATOM 1526 O O . TYR A 1 194 ? -6.318 -5.420 -11.958 1.00 82.50 194 TYR A O 1
ATOM 1534 N N . PHE A 1 195 ? -5.679 -7.262 -13.082 1.00 82.12 195 PHE A N 1
ATOM 1535 C CA . PHE A 1 195 ? -6.279 -8.253 -12.193 1.00 82.12 195 PHE A CA 1
ATOM 1536 C C . PHE A 1 195 ? -5.203 -9.209 -11.659 1.00 82.12 195 PHE A C 1
ATOM 1538 O O . PHE A 1 195 ? -4.303 -9.606 -12.396 1.00 82.12 195 PHE A O 1
ATOM 1545 N N . ILE A 1 196 ? -5.293 -9.574 -10.379 1.00 78.25 196 ILE A N 1
ATOM 1546 C CA . ILE A 1 196 ? -4.543 -10.690 -9.788 1.00 78.25 196 ILE A CA 1
ATOM 1547 C C . ILE A 1 196 ? -5.519 -11.870 -9.640 1.00 78.25 196 ILE A C 1
ATOM 1549 O O . ILE A 1 196 ? -6.461 -11.718 -8.854 1.00 78.25 196 ILE A O 1
ATOM 1553 N N . PRO A 1 197 ? -5.303 -12.990 -10.363 1.00 66.44 197 PRO A N 1
ATOM 1554 C CA . PRO A 1 197 ? -6.050 -14.240 -10.192 1.00 66.44 197 PRO A CA 1
ATOM 1555 C C . PRO A 1 197 ? -6.107 -14.732 -8.740 1.00 66.44 197 PRO A C 1
ATOM 1557 O O . PRO A 1 197 ? -5.059 -14.658 -8.054 1.00 66.44 197 PRO A O 1
#

Sequence (197 aa):
MKSRRCSPTRSDGWLFARRRCRGRRSSWTSTKLHFRTGPAFFQDDYAYILSGTCDFQRVGDPCGDLGWQQSGRAPAIEPTLKLYNAVRCTGEAPSCIKVDVFFVTGRREKEHNYETASVWTLRNLEAAGYGAVQRDHLYMREAAGIGGVDDYKSAARADIESRGFTIVANIGDQKSDLAKGHAEMTFKVPNPFYFIP

Radius of gyration: 18.39 Å; Cα contacts (8 Å, |Δi|>4): 370; chains: 1; bounding box: 59×38×57 Å

Foldseek 3Di:
DDDDDDDDDDDDDAWWWAADDPDDFIAGEAEPQFFDPVVLCVQQVLDAAQDDAADPPDRNDHHHPVNVLQVLPGAGPVVVLVVLCQQCVPVHDPVHRHHHYAYEYAAEQDDDPNDTNLVSVQSSCCVNPVNDDDPLSYHYHHNPDDDDLLVSLLVVLVVSVVSRIQIAAHYDQAPSRRPPDSGVYYDHDHDPSDYDD

Solvent-accessible surface area (backbone atoms only — not comparable to full-atom values): 11252 Å² total; per-residue (Å²): 142,85,89,84,88,88,84,88,87,89,82,60,33,45,18,16,43,20,63,81,60,96,80,81,60,48,8,64,23,42,24,77,56,60,48,47,61,57,72,45,33,68,47,39,75,65,51,87,47,69,72,48,59,42,86,77,89,52,92,73,58,64,39,3,46,55,27,41,54,56,65,36,73,49,45,47,30,61,72,50,50,55,50,51,30,66,40,54,35,64,92,55,65,95,84,56,73,44,27,53,59,41,41,42,38,86,56,44,51,40,74,56,94,94,40,45,42,63,59,29,48,46,52,20,34,37,74,42,67,48,68,83,70,52,75,95,33,50,48,63,30,58,59,84,66,86,72,55,73,28,56,54,49,35,51,54,43,50,49,45,38,71,76,37,14,55,29,61,4,20,29,16,58,46,64,44,53,57,44,86,57,75,41,74,40,49,37,80,49,91,56,92,85,71,83,69,133

Nearest PDB structures (foldseek):
  4fyp-assembly1_B  TM=8.273E-01  e=2.335E-07  Arabidopsis thaliana
  2ia5-assembly2_E  TM=7.100E-01  e=4.783E-01  Tequatrovirus T4
  3mt0-assembly1_A  TM=4.562E-01  e=6.642E+00  Pseudomonas aeruginosa PAO1
  2i6q-assembly1_A  TM=3.501E-01  e=5.860E+00  Homo sapiens
  2eg5-assembly2_G  TM=2.314E-01  e=8.015E+00  Coffea canephora